Protein 3AT0 (pdb70)

InterPro domains:
  IPR005877 YSIRK Gram-positive signal peptide [PF04650] (10-35)
  IPR005877 YSIRK Gram-positive signal peptide [TIGR01168] (1-47)
  IPR008966 Adhesion domain superfamily [SSF49401] (212-359)
  IPR008966 Adhesion domain superfamily [SSF49401] (365-559)
  IPR011252 Fibrogen-binding domain 1 [G3DSA:2.60.40.1280] (212-360)
  IPR011266 Fibrinogen-binding domain 2 [PF10425] (374-524)
  IPR019931 LPXTG cell wall anchor motif [PF00746] (831-872)
  IPR019931 LPXTG cell wall anchor motif [PS50847] (838-876)
  IPR041171 SDR-like Ig domain [PF17961] (233-338)
  IPR050972 Serine-aspartate repeat-containing protein-like [PTHR34403] (673-853)

Organism: Staphylococcus aureus (strain N315) (NCBI:txid158879)

Solvent-accessible surface area: 14519 Å² total; per-residue (Å²): 85,88,76,2,20,128,70,6,59,4,53,91,36,130,27,104,81,66,70,15,33,2,0,90,41,14,28,0,83,0,35,3,61,2,43,7,92,45,100,15,55,45,26,12,64,0,26,0,91,1,27,96,2,0,20,1,18,19,4,14,21,5,62,51,29,141,51,44,4,70,18,69,58,5,91,3,98,96,44,86,47,0,0,120,7,64,1,49,40,148,66,19,22,2,40,0,55,3,33,103,28,4,97,118,73,148,131,9,62,1,64,11,74,11,34,0,6,5,13,20,40,117,0,45,76,51,29,86,54,83,0,49,0,39,0,6,109,78,101,30,108,28,130,0,31,0,81,12,34,58,4,94,17,23,56,138,78,123,17,0,0,0,0,0,0,0,0,33,2,2,2,45,56,41,58,107,15,36,3,84,2,2,0,3,0,0,7,83,83,28,83,0,0,78,0,52,0,48,0,25,0,37,30,89,122,80,117,80,6,0,7,85,6,35,72,130,28,8,155,15,94,0,0,36,4,121,56,34,86,141,26,13,43,0,1,87,17,52,40,128,59,115,14,18,126,77,5,31,131,119,11,73,131,94,36,76,76,109,106,103,19,11,0,1,0,67,8,7,112,8,73,79,1,22,0,0,26,2,92,1,60,13,40,136,90,67,88,56,0,49,0,15,0,23,0,39,2,23,25,40,131,91,104,53,79,121,8,75,23,0,18,33,1,66,13,74,46,46,119,45,34,6,27,8,23,29,12,100,46

Sequence (329 aa):
GTNVNDKVTASNFKLEKTTFDPNQSGNTFMAANFTVTDKVKSGDYFTAKLPDSLTGNGDVDYSNSNNTMPIADIKSTNGDVVAKATYDILTKTYTFVFTDYVNNKENINGQFSLPLFTDRAKAPKSGTYDANINIADEMFNNKITYNYSSPIAGIDKPNGANISSQIIGVDTASGQNTYKQTVFVNPKQRVLGNTWVYIKGYQDKIEESSGKVSATDTKLRIFEVNDTSKLSESYYADPNDSNLKEVTDQFKNRIYYEHPNVASIKFGDITKTYVVLVEGHYDNTGKNLKTQVIQENVDPVTNRDYSIFGWNNENNVVVVWNSGSSGTGSTG

Nearest PDB structures (foldseek):
  3at0-assembly1_A  TM=1.003E+00  e=1.255E-85  Staphylococcus aureus subsp. aureus N315
  3au0-assembly1_A-2  TM=9.925E-01  e=5.595E-79  Staphylococcus aureus subsp. aureus N315
  4f24-assembly1_A  TM=9.877E-01  e=6.109E-74  Staphylococcus aureus subsp. aureus MRSA252
  5wtb-assembly4_C  TM=8.540E-01  e=3.702E-35  Staphylococcus aureus subsp. aureus Mu50
  4mbo-assembly1_A  TM=8.040E-01  e=6.742E-27  Streptococcus agalactiae NEM316

CATH classification: 2.60.40.1280 (+1 more: 2.60.40.1290)

Radius of gyration: 22.67 Å; Cα contacts (8 Å, |Δi|>4): 965; chains: 2; bounding box: 72×47×39 Å

Foldseek 3Di:
DEEVLVQKAKDPKDKADFEEAVQVVDWIKIKIKMWGNDQDAQFYKYKKFKDLFKAQQWLAACVLVVQKAFDDFWDWPVGDGQFGWIAHGVRSMIITGGHRVRVPDHGTMTMDMGMMHTDCVRCQAFAKAWIWMATSRDTDTDIHTYDYDAQFDFDPDLAAFTKEKEWGYFHPPNPQAKTKMKIKGPLVLHWFFFKKKKKAQADPDPVQAQWFDDPVFKDKWKWWAQDSVPGGSSSDDDCPDPRTHTDRVVQPPQWDDPDGRMIMGGPGGGRTMMMMMMMGGGHDPPHWRKMKMKMWTAHRPPRHNIYMDMYMYTDDD/DDDDDDDDDDPD

Secondary structure (DSSP, 8-state):
--B-GGGEEEEEEEES-SEE-TTBT--EEEEEEEEE-S---TT-EEEEE--TTEESSBTB--TTTTTEEEEEEEEETTSSEEEEEEEETTTTEEEEEE-GGGGG-SSEEEEEEEEEEE-TTTS-SSEEEE--EEESS-EE--EEEE-PPPS--B-SSTT--BEEEEEEEE--SSSS-EEEEEEEESTT---EEEEEEEEESSSS-GGG--EE-STTT-EEEEEEES-GGG--SS----TT-TTEEE-GGGGTTSEEEEETTEEEEEEEEE-S-EEEEEEEEE-SS---EEEEEEEEEE-TTTS---EEEEEEEEE--/--EEEE--B---

Structure (mmCIF, N/CA/C/O backbone):
data_3AT0
#
_entry.id   3AT0
#
_cell.length_a   86.238
_cell.length_b   86.238
_cell.length_c   83.864
_cell.angle_alpha   90.000
_cell.angle_beta   90.000
_cell.angle_gamma   90.000
#
_symmetry.space_group_name_H-M   'P 43'
#
loop_
_entity.id
_entity.type
_entity.pdbx_description
1 polymer 'Clumping factor B'
2 polymer 'C-terminal alpha chain peptide'
3 water water
#
loop_
_atom_site.group_PDB
_atom_site.id
_atom_site.type_symbol
_atom_site.label_atom_id
_atom_site.label_alt_id
_atom_site.label_comp_id
_atom_site.label_asym_id
_atom_site.label_entity_id
_atom_site.label_seq_id
_atom_site.pdbx_PDB_ins_code
_atom_site.Cartn_x
_atom_site.Cartn_y
_atom_site.Cartn_z
_atom_site.occupancy
_atom_site.B_iso_or_equiv
_atom_site.auth_seq_id
_atom_site.auth_comp_id
_atom_site.auth_asym_id
_atom_site.auth_atom_id
_atom_site.pdbx_PDB_model_num
ATOM 1 N N . GLY A 1 9 ? -40.677 -8.422 -13.426 1.00 33.11 212 GLY A N 1
ATOM 2 C CA . GLY A 1 9 ? -41.846 -7.525 -13.624 1.00 32.29 212 GLY A CA 1
ATOM 3 C C . GLY A 1 9 ? -41.732 -6.851 -14.976 1.00 32.17 212 GLY A C 1
ATOM 4 O O . GLY A 1 9 ? -40.737 -7.016 -15.680 1.00 32.05 212 GLY A O 1
ATOM 5 N N . THR A 1 10 ? -42.753 -6.096 -15.352 1.00 31.26 213 THR A N 1
ATOM 6 C CA . THR A 1 10 ? -42.787 -5.563 -16.674 1.00 31.32 213 THR A CA 1
ATOM 7 C C . THR A 1 10 ? -42.759 -4.029 -16.603 1.00 31.01 213 THR A C 1
ATOM 8 O O . THR A 1 10 ? -43.191 -3.416 -15.610 1.00 30.93 213 THR A O 1
ATOM 12 N N . ASN A 1 11 ? -42.222 -3.424 -17.657 1.00 30.23 214 ASN A N 1
ATOM 13 C CA . ASN A 1 11 ? -42.124 -1.988 -17.783 1.00 29.39 214 ASN A CA 1
ATOM 14 C C . ASN A 1 11 ? -43.507 -1.464 -18.037 1.00 29.16 214 ASN A C 1
ATOM 15 O O . ASN A 1 11 ? -44.114 -1.785 -19.059 1.00 29.79 214 ASN A O 1
ATOM 20 N N . VAL A 1 12 ? -44.006 -0.635 -17.137 1.00 28.20 215 VAL A N 1
ATOM 21 C CA . VAL A 1 12 ? -45.348 -0.115 -17.295 1.00 26.78 215 VAL A CA 1
ATOM 22 C C . VAL A 1 12 ? -45.372 1.403 -17.436 1.00 26.94 215 VAL A C 1
ATOM 23 O O . VAL A 1 12 ? -46.274 2.053 -16.912 1.00 26.88 215 VAL A O 1
ATOM 27 N N . ASN A 1 13 ? -44.393 1.966 -18.152 1.00 27.08 216 ASN A N 1
ATOM 28 C CA . ASN A 1 13 ? -44.393 3.394 -18.463 1.00 27.72 216 ASN A CA 1
ATOM 29 C C . ASN A 1 13 ? -45.667 3.800 -19.214 1.00 29.13 216 ASN A C 1
ATOM 30 O O . ASN A 1 13 ? -46.202 4.934 -19.019 1.00 29.27 216 ASN A O 1
ATOM 35 N N . ASP A 1 14 ? -46.155 2.881 -20.061 1.00 29.26 217 ASP A N 1
ATOM 36 C CA . ASP A 1 14 ? -47.357 3.129 -20.851 1.00 29.85 217 ASP A CA 1
ATOM 37 C C . ASP A 1 14 ? -48.636 3.126 -20.008 1.00 29.74 217 ASP A C 1
ATOM 38 O O . ASP A 1 14 ? -49.701 3.409 -20.535 1.00 30.57 217 ASP A O 1
ATOM 43 N N . LYS A 1 15 ? -48.516 2.845 -18.711 1.00 28.91 218 LYS A N 1
ATOM 44 C CA . LYS A 1 15 ? -49.642 2.915 -17.776 1.00 28.91 218 LYS A CA 1
ATOM 45 C C . LYS A 1 15 ? -49.386 3.880 -16.615 1.00 28.35 218 LYS A C 1
ATOM 46 O O . LYS A 1 15 ? -50.062 3.808 -15.580 1.00 28.05 218 LYS A O 1
ATOM 52 N N . VAL A 1 16 ? -48.389 4.751 -16.747 1.00 26.82 219 VAL A N 1
ATOM 53 C CA . VAL A 1 16 ? -48.121 5.693 -15.690 1.00 25.76 219 VAL A CA 1
ATOM 54 C C . VAL A 1 16 ? -48.053 7.059 -16.327 1.00 26.12 219 VAL A C 1
ATOM 55 O O . VAL A 1 16 ? -47.384 7.233 -17.333 1.00 26.88 219 VAL A O 1
ATOM 59 N N . THR A 1 17 ? -48.754 8.022 -15.748 1.00 26.53 220 THR A N 1
ATOM 60 C CA . THR A 1 17 ? -48.760 9.382 -16.253 1.00 26.35 220 THR A CA 1
ATOM 61 C C . THR A 1 17 ? -48.358 10.365 -15.179 1.00 26.55 220 THR A C 1
ATOM 62 O O . THR A 1 17 ? -48.973 10.435 -14.092 1.00 26.97 220 THR A O 1
ATOM 66 N N . ALA A 1 18 ? -47.354 11.158 -15.501 1.00 26.63 221 ALA A N 1
ATOM 67 C CA . ALA A 1 18 ? -46.858 12.149 -14.571 1.00 27.40 221 ALA A CA 1
ATOM 68 C C . ALA A 1 18 ? -47.515 13.477 -14.867 1.00 27.59 221 ALA A C 1
ATOM 69 O O . ALA A 1 18 ? -47.763 13.783 -16.013 1.00 28.06 221 ALA A O 1
ATOM 71 N N . SER A 1 19 ? -47.772 14.280 -13.844 1.00 28.31 222 SER A N 1
ATOM 72 C CA . SER A 1 19 ? -48.369 15.592 -14.063 1.00 29.41 222 SER A CA 1
ATOM 73 C C . SER A 1 19 ? -47.806 16.543 -13.018 1.00 30.78 222 SER A C 1
ATOM 74 O O . SER A 1 19 ? -47.025 16.116 -12.175 1.00 31.36 222 SER A O 1
ATOM 77 N N . ASN A 1 20 ? -48.281 17.793 -13.058 1.00 32.60 223 ASN A N 1
ATOM 78 C CA . ASN A 1 20 ? -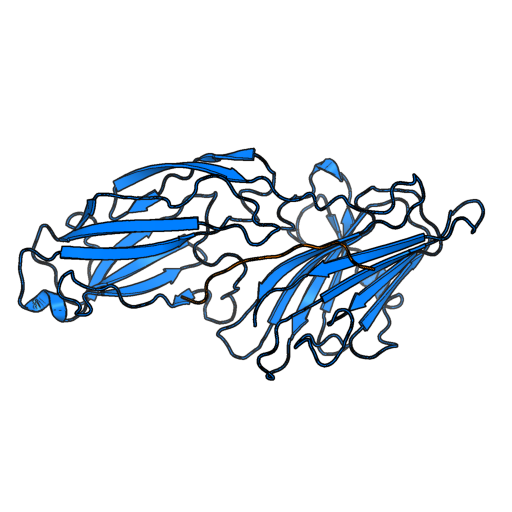47.625 19.008 -12.552 1.00 33.98 223 ASN A CA 1
ATOM 79 C C . ASN A 1 20 ? -46.156 18.986 -12.153 1.00 33.53 223 ASN A C 1
ATOM 80 O O . ASN A 1 20 ? -45.743 19.170 -11.002 1.00 32.52 223 ASN A O 1
ATOM 85 N N . PHE A 1 21 ? -45.385 18.783 -13.205 1.00 33.44 224 PHE A N 1
ATOM 86 C CA . PHE A 1 21 ? -43.974 18.717 -13.154 1.00 33.54 224 PHE A CA 1
ATOM 87 C C . PHE A 1 21 ? -43.386 20.082 -12.806 1.00 33.92 224 PHE A C 1
ATOM 88 O O . PHE A 1 21 ? -43.768 21.086 -13.396 1.00 34.22 224 PHE A O 1
ATOM 96 N N . LYS A 1 22 ? -42.439 20.117 -11.873 1.00 34.19 225 LYS A N 1
ATOM 97 C CA . LYS A 1 22 ? -41.762 21.379 -11.549 1.00 35.35 225 LYS A CA 1
ATOM 98 C C . LYS A 1 22 ? -40.243 21.250 -11.429 1.00 34.71 225 LYS A C 1
ATOM 99 O O . LYS A 1 22 ? -39.741 20.324 -10.799 1.00 33.85 225 LYS A O 1
ATOM 105 N N . LEU A 1 23 ? -39.520 22.187 -12.028 1.00 34.64 226 LEU A N 1
ATOM 106 C CA . LEU A 1 23 ? -38.116 22.365 -11.704 1.00 34.79 226 LEU A CA 1
ATOM 107 C C . LEU A 1 23 ? -38.005 23.499 -10.722 1.00 35.29 226 LEU A C 1
ATOM 108 O O . LEU A 1 23 ? -38.510 24.571 -10.977 1.00 35.68 226 LEU A O 1
ATOM 113 N N . GLU A 1 24 ? -37.345 23.282 -9.595 1.00 35.95 227 GLU A N 1
ATOM 114 C CA . GLU A 1 24 ? -37.222 24.344 -8.616 1.00 36.73 227 GLU A CA 1
ATOM 115 C C . GLU A 1 24 ? -36.518 25.600 -9.169 1.00 36.12 227 GLU A C 1
ATOM 116 O O . GLU A 1 24 ? -36.972 26.714 -8.946 1.00 37.56 227 GLU A O 1
ATOM 122 N N . LYS A 1 25 ? -35.456 25.421 -9.935 1.00 34.91 228 LYS A N 1
ATOM 123 C CA . LYS A 1 25 ? -34.530 26.496 -10.254 1.00 33.26 228 LYS A CA 1
ATOM 124 C C . LYS A 1 25 ? -33.899 26.145 -11.608 1.00 32.32 228 LYS A C 1
ATOM 125 O O . LYS A 1 25 ? -33.550 24.977 -11.852 1.00 32.04 228 LYS A O 1
ATOM 131 N N . THR A 1 26 ? -33.768 27.111 -12.512 1.00 30.62 229 THR A N 1
ATOM 132 C CA . THR A 1 26 ? -33.246 26.778 -13.837 1.00 29.36 229 THR A CA 1
ATOM 133 C C . THR A 1 26 ? -31.926 27.478 -14.183 1.00 28.66 229 THR A C 1
ATOM 134 O O . THR A 1 26 ? -31.402 27.336 -15.296 1.00 27.94 229 THR A O 1
ATOM 138 N N . THR A 1 27 ? -31.400 28.253 -13.239 1.00 28.04 230 THR A N 1
ATOM 139 C CA . THR A 1 27 ? -30.094 28.887 -13.398 1.00 28.30 230 THR A CA 1
ATOM 140 C C . THR A 1 27 ? -29.341 28.714 -12.086 1.00 28.68 230 THR A C 1
ATOM 141 O O . THR A 1 27 ? -29.904 28.980 -11.001 1.00 30.25 230 THR A O 1
ATOM 145 N N . PHE A 1 28 ? -28.100 28.240 -12.166 1.00 26.85 231 PHE A N 1
ATOM 146 C CA . PHE A 1 28 ? -27.283 28.071 -10.974 1.00 25.53 231 PHE A CA 1
ATOM 147 C C . PHE A 1 28 ? -25.817 27.789 -11.286 1.00 24.53 231 PHE A C 1
ATOM 148 O O . PHE A 1 28 ? -25.446 27.552 -12.444 1.00 24.17 231 PHE A O 1
ATOM 156 N N . ASP A 1 29 ? -25.005 27.821 -10.232 1.00 23.22 232 ASP A N 1
ATOM 157 C CA . ASP A 1 29 ? -23.535 27.715 -10.321 1.00 22.43 232 ASP A CA 1
ATOM 158 C C . ASP A 1 29 ? -23.069 26.425 -9.617 1.00 20.40 232 ASP A C 1
ATOM 159 O O . ASP A 1 29 ? -22.889 26.411 -8.384 1.00 19.00 232 ASP A O 1
ATOM 164 N N . PRO A 1 30 ? -22.902 25.337 -10.390 1.00 19.87 233 PRO A N 1
ATOM 165 C CA . PRO A 1 30 ? -22.457 24.042 -9.812 1.00 20.32 233 PRO A CA 1
ATOM 166 C C . PRO A 1 30 ? -21.077 24.109 -9.144 1.00 21.23 233 PRO A C 1
ATOM 167 O O . PRO A 1 30 ? -20.760 23.229 -8.343 1.00 21.11 233 PRO A O 1
ATOM 171 N N . ASN A 1 31 ? -20.283 25.153 -9.424 1.00 21.78 234 ASN A N 1
ATOM 172 C CA . ASN A 1 31 ? -19.020 25.333 -8.720 1.00 22.89 234 ASN A CA 1
ATOM 173 C C . ASN A 1 31 ? -19.162 26.027 -7.362 1.00 23.87 234 ASN A C 1
ATOM 174 O O . ASN A 1 31 ? -18.174 26.159 -6.654 1.00 25.17 234 ASN A O 1
ATOM 179 N N . GLN A 1 32 ? -20.373 26.441 -6.996 1.00 24.49 235 GLN A N 1
ATOM 180 C CA . GLN A 1 32 ? -20.684 26.976 -5.648 1.00 25.82 235 GLN A CA 1
ATOM 181 C C . GLN A 1 32 ? -21.854 26.201 -5.028 1.00 26.11 235 GLN A C 1
ATOM 182 O O . GLN A 1 32 ? -22.759 26.762 -4.379 1.00 26.14 235 GLN A O 1
ATOM 188 N N . SER A 1 33 ? -21.836 24.899 -5.267 1.00 26.80 236 SER A N 1
ATOM 189 C CA . SER A 1 33 ? -22.864 23.986 -4.784 1.00 27.95 236 SER A CA 1
ATOM 190 C C . SER A 1 33 ? -24.260 24.225 -5.355 1.00 27.30 236 SER A C 1
ATOM 191 O O . SER A 1 33 ? -25.230 23.795 -4.748 1.00 27.22 236 SER A O 1
ATOM 194 N N . GLY A 1 34 ? -24.364 24.900 -6.498 1.00 27.11 237 GLY A N 1
ATOM 195 C CA . GLY A 1 34 ? -25.675 25.061 -7.157 1.00 27.04 237 GLY A CA 1
ATOM 196 C C . GLY A 1 34 ? -26.309 23.717 -7.541 1.00 27.23 237 GLY A C 1
ATOM 197 O O . GLY A 1 34 ? -25.645 22.813 -8.020 1.00 27.51 237 GLY A O 1
ATOM 198 N N . ASN A 1 35 ? -27.600 23.569 -7.315 1.00 27.48 238 ASN A N 1
ATOM 199 C CA . ASN A 1 35 ? -28.297 22.403 -7.800 1.00 27.32 238 ASN A CA 1
ATOM 200 C C . ASN A 1 35 ? -29.767 22.718 -7.874 1.00 26.82 238 ASN A C 1
ATOM 201 O O . ASN A 1 35 ? -30.172 23.817 -7.532 1.00 27.04 238 ASN A O 1
ATOM 206 N N . THR A 1 36 ? -30.567 21.754 -8.304 1.00 26.28 239 THR A N 1
ATOM 207 C CA . THR A 1 36 ? -31.996 21.976 -8.424 1.00 25.77 239 THR A CA 1
ATOM 208 C C . THR A 1 36 ? -32.783 20.758 -7.968 1.00 25.69 239 THR A C 1
ATOM 209 O O . THR A 1 36 ? -32.226 19.872 -7.320 1.00 25.07 239 THR A O 1
ATOM 213 N N . PHE A 1 37 ? -34.085 20.743 -8.248 1.00 25.79 240 PHE A N 1
ATOM 214 C CA . PHE A 1 37 ? -34.955 19.648 -7.842 1.00 26.16 240 PHE A CA 1
ATOM 215 C C . PHE A 1 37 ? -36.003 19.475 -8.922 1.00 24.56 240 PHE A C 1
ATOM 216 O O . PHE A 1 37 ? -36.382 20.439 -9.580 1.00 23.48 240 PHE A O 1
ATOM 224 N N . MET A 1 38 ? -36.470 18.252 -9.112 1.00 22.63 241 MET A N 1
ATOM 225 C CA . MET A 1 38 ? -37.651 18.054 -9.915 1.00 22.84 241 MET A CA 1
ATOM 226 C C . MET A 1 38 ? -38.711 17.447 -9.037 1.00 22.21 241 MET A C 1
ATOM 227 O O . MET A 1 38 ? -38.419 16.624 -8.167 1.00 23.06 241 MET A O 1
ATOM 232 N N . ALA A 1 39 ? -39.952 17.860 -9.252 1.00 21.33 242 ALA A N 1
ATOM 233 C CA . ALA A 1 39 ? -41.064 17.309 -8.492 1.00 20.59 242 ALA A CA 1
ATOM 234 C C . ALA A 1 39 ? -42.201 16.955 -9.430 1.00 19.92 242 ALA A C 1
ATOM 235 O O . ALA A 1 39 ? -42.387 17.610 -10.464 1.00 19.51 242 ALA A O 1
ATOM 237 N N . ALA A 1 40 ? -42.951 15.915 -9.090 1.00 19.58 243 ALA A N 1
ATOM 238 C CA . ALA A 1 40 ? -44.096 15.546 -9.915 1.00 20.12 243 ALA A CA 1
ATOM 239 C C . ALA A 1 40 ? -45.071 14.618 -9.186 1.00 20.68 243 ALA A C 1
ATOM 240 O O . ALA A 1 40 ? -44.684 13.846 -8.275 1.00 19.95 243 ALA A O 1
ATOM 242 N N . ASN A 1 41 ? -46.335 14.741 -9.574 1.00 20.83 244 ASN A N 1
ATOM 243 C CA . ASN A 1 41 ? -47.338 13.769 -9.218 1.00 22.18 244 ASN A CA 1
ATOM 244 C C . ASN A 1 41 ? -47.323 12.706 -10.293 1.00 21.57 244 ASN A C 1
ATOM 245 O O . ASN A 1 41 ? -46.881 12.953 -11.409 1.00 21.63 244 ASN A O 1
ATOM 250 N N . PHE A 1 42 ? -47.833 11.531 -9.985 1.00 21.68 245 PHE A N 1
ATOM 251 C CA . PHE A 1 42 ? -48.068 10.558 -11.043 1.00 22.45 245 PHE A CA 1
ATOM 252 C C . PHE A 1 42 ? -49.264 9.723 -10.666 1.00 23.53 245 PHE A C 1
ATOM 253 O O . PHE A 1 42 ? -49.579 9.545 -9.477 1.00 23.92 245 PHE A O 1
ATOM 261 N N . THR A 1 43 ? -49.939 9.204 -11.677 1.00 24.60 246 THR A N 1
ATOM 262 C CA . THR A 1 43 ? -51.061 8.346 -11.415 1.00 26.12 246 THR A CA 1
ATOM 263 C C . THR A 1 43 ? -50.934 7.112 -12.299 1.00 26.68 246 THR A C 1
ATOM 264 O O . THR A 1 43 ? -50.461 7.202 -13.439 1.00 26.50 246 THR A O 1
ATOM 268 N N . VAL A 1 44 ? -51.307 5.963 -11.757 1.00 27.85 247 VAL A N 1
ATOM 269 C CA . VAL A 1 44 ? -51.252 4.711 -12.503 1.00 29.98 247 VAL A CA 1
ATOM 270 C C . VAL A 1 44 ? -52.614 4.497 -13.160 1.00 32.23 247 VAL A C 1
ATOM 271 O O . VAL A 1 44 ? -53.637 4.348 -12.472 1.00 32.82 247 VAL A O 1
ATOM 275 N N . THR A 1 45 ? -52.642 4.515 -14.484 1.00 34.28 248 THR A N 1
ATOM 276 C CA . THR A 1 45 ? -53.910 4.497 -15.192 1.00 36.62 248 THR A CA 1
ATOM 277 C C . THR A 1 45 ? -54.457 3.088 -15.421 1.00 37.79 248 THR A C 1
ATOM 278 O O . THR A 1 45 ? -55.566 2.957 -15.912 1.00 39.35 248 THR A O 1
ATOM 282 N N . ASP A 1 46 ? -53.713 2.034 -15.092 1.00 38.36 249 ASP A N 1
ATOM 283 C CA . ASP A 1 46 ? -54.257 0.676 -15.234 1.00 39.06 249 ASP A CA 1
ATOM 284 C C . ASP A 1 46 ? -53.714 -0.278 -14.162 1.00 39.72 249 ASP A C 1
ATOM 285 O O . ASP A 1 46 ? -52.822 0.093 -13.395 1.00 40.95 249 ASP A O 1
ATOM 287 N N . LYS A 1 47 ? -54.271 -1.486 -14.077 1.00 39.23 250 LYS A N 1
ATOM 288 C CA . LYS A 1 47 ? -53.835 -2.454 -13.072 1.00 38.30 250 LYS A CA 1
ATOM 289 C C . LYS A 1 47 ? -52.365 -2.811 -13.317 1.00 37.07 250 LYS A C 1
ATOM 290 O O . LYS A 1 47 ? -51.980 -3.184 -14.430 1.00 37.42 250 LYS A O 1
ATOM 292 N N . VAL A 1 48 ? -51.542 -2.647 -12.284 1.00 35.02 251 VAL A N 1
ATOM 293 C CA . VAL A 1 48 ? -50.150 -3.041 -12.366 1.00 32.42 251 VAL A CA 1
ATOM 294 C C . VAL A 1 48 ? -49.893 -3.993 -11.220 1.00 32.19 251 VAL A C 1
ATOM 295 O O . VAL A 1 48 ? -50.667 -4.061 -10.262 1.00 32.14 251 VAL A O 1
ATOM 299 N N . LYS A 1 49 ? -48.811 -4.746 -11.314 1.00 31.48 252 LYS A N 1
ATOM 300 C CA . LYS A 1 49 ? -48.517 -5.759 -10.316 1.00 30.01 252 LYS A CA 1
ATOM 301 C C . LYS A 1 49 ? -47.249 -5.361 -9.560 1.00 28.94 252 LYS A C 1
ATOM 302 O O . LYS A 1 49 ? -46.414 -4.598 -10.055 1.00 28.60 252 LYS A O 1
ATOM 304 N N . SER A 1 50 ? -47.125 -5.863 -8.346 1.00 27.89 253 SER A N 1
ATOM 305 C CA . SER A 1 50 ? -45.899 -5.771 -7.589 1.00 27.46 253 SER A CA 1
ATOM 306 C C . SER A 1 50 ? -44.687 -6.217 -8.446 1.00 27.12 253 SER A C 1
ATOM 307 O O . SER A 1 50 ? -44.693 -7.304 -9.049 1.00 27.47 253 SER A O 1
ATOM 310 N N . GLY A 1 51 ? -43.655 -5.381 -8.531 1.00 26.26 254 GLY A N 1
ATOM 311 C CA . GLY A 1 51 ? -42.466 -5.748 -9.292 1.00 25.03 254 GLY A CA 1
ATOM 312 C C . GLY A 1 51 ? -42.447 -5.096 -10.648 1.00 25.04 254 GLY A C 1
ATOM 313 O O . GLY A 1 51 ? -41.393 -5.037 -11.275 1.00 25.38 254 GLY A O 1
ATOM 314 N N . ASP A 1 52 ? -43.603 -4.608 -11.109 1.00 24.72 255 ASP A N 1
ATOM 315 C CA . ASP A 1 52 ? -43.656 -3.768 -12.320 1.00 24.84 255 ASP A CA 1
ATOM 316 C C . ASP A 1 52 ? -43.016 -2.408 -12.024 1.00 23.87 255 ASP A C 1
ATOM 317 O O . ASP A 1 52 ? -42.934 -2.000 -10.854 1.00 23.52 255 ASP A O 1
ATOM 322 N N . TYR A 1 53 ? -42.595 -1.698 -13.065 1.00 22.47 256 TYR A N 1
ATOM 323 C CA . TYR A 1 53 ? -41.813 -0.486 -12.866 1.00 21.80 256 TYR A CA 1
ATOM 324 C C . TYR A 1 53 ? -42.016 0.534 -13.967 1.00 21.88 256 TYR A C 1
ATOM 325 O O . TYR A 1 53 ? -42.365 0.194 -15.115 1.00 21.29 256 TYR A O 1
ATOM 334 N N . PHE A 1 54 ? -41.772 1.794 -13.612 1.00 21.26 257 PHE A N 1
ATOM 335 C CA . PHE A 1 54 ? -41.661 2.846 -14.595 1.00 20.56 257 PHE A CA 1
ATOM 336 C C . PHE A 1 54 ? -40.347 3.589 -14.392 1.00 20.05 257 PHE A C 1
ATOM 337 O O . PHE A 1 54 ? -39.721 3.447 -13.357 1.00 21.15 257 PHE A O 1
ATOM 345 N N . THR A 1 55 ? -39.915 4.374 -15.370 1.00 20.01 258 THR A N 1
ATOM 346 C CA . THR A 1 55 ? -38.600 4.989 -15.301 1.00 19.48 258 THR A CA 1
ATOM 347 C C . THR A 1 55 ? -38.691 6.485 -15.530 1.00 20.73 258 THR A C 1
ATOM 348 O O . THR A 1 55 ? -39.697 6.971 -16.034 1.00 20.98 258 THR A O 1
ATOM 352 N N . ALA A 1 56 ? -37.613 7.193 -15.169 1.00 21.32 259 ALA A N 1
ATOM 353 C CA . ALA A 1 56 ? -37.385 8.590 -15.520 1.00 21.00 259 ALA A CA 1
ATOM 354 C C . ALA A 1 56 ? -35.981 8.676 -16.087 1.00 21.74 259 ALA A C 1
ATOM 355 O O . ALA A 1 56 ? -35.013 8.204 -15.462 1.00 23.01 259 ALA A O 1
ATOM 357 N N . LYS A 1 57 ? -35.848 9.294 -17.253 1.00 21.24 260 LYS A N 1
ATOM 358 C CA . LYS A 1 57 ? -34.582 9.311 -17.950 1.00 20.15 260 LYS A CA 1
ATOM 359 C C . LYS A 1 57 ? -34.101 10.760 -18.090 1.00 19.90 260 LYS A C 1
ATOM 360 O O . LYS A 1 57 ? -34.772 11.605 -18.734 1.00 20.49 260 LYS A O 1
ATOM 366 N N . LEU A 1 58 ? -32.936 11.043 -17.499 1.00 18.00 261 LEU A N 1
ATOM 367 C CA . LEU A 1 58 ? -32.342 12.389 -17.550 1.00 16.38 261 LEU A CA 1
ATOM 368 C C . LEU A 1 58 ? -31.590 12.656 -18.863 1.00 16.65 261 LEU A C 1
ATOM 369 O O . LEU A 1 58 ? -31.067 11.717 -19.501 1.00 17.19 261 LEU A O 1
ATOM 374 N N . PRO A 1 59 ? -31.581 13.917 -19.310 1.00 16.01 262 PRO A N 1
ATOM 375 C CA . PRO A 1 59 ? -30.874 14.317 -20.520 1.00 16.78 262 PRO A CA 1
ATOM 376 C C . PRO A 1 59 ? -29.392 14.518 -20.269 1.00 18.40 262 PRO A C 1
ATOM 377 O O . PRO A 1 59 ? -28.946 14.491 -19.104 1.00 19.04 262 PRO A O 1
ATOM 381 N N . ASP A 1 60 ? -28.652 14.764 -21.354 1.00 18.95 263 ASP A N 1
ATOM 382 C CA . ASP A 1 60 ? -27.230 15.004 -21.277 1.00 20.49 263 ASP A CA 1
ATOM 383 C C . ASP A 1 60 ? -26.833 15.949 -20.168 1.00 20.27 263 ASP A C 1
ATOM 384 O O . ASP A 1 60 ? -25.886 15.670 -19.450 1.00 21.31 263 ASP A O 1
ATOM 389 N N . SER A 1 61 ? -27.561 17.054 -20.024 1.00 19.97 264 SER A N 1
ATOM 390 C CA . SER A 1 61 ? -27.108 18.161 -19.180 1.00 18.94 264 SER A CA 1
ATOM 391 C C . SER A 1 61 ? -27.280 17.920 -17.683 1.00 18.33 264 SER A C 1
ATOM 392 O O . SER A 1 61 ? -26.789 18.732 -16.884 1.00 17.58 264 SER A O 1
ATOM 395 N N . LEU A 1 62 ? -27.977 16.838 -17.308 1.00 17.19 265 LEU A N 1
ATOM 396 C CA . LEU A 1 62 ? -28.226 16.544 -15.880 1.00 16.97 265 LEU A CA 1
ATOM 397 C C . LEU A 1 62 ? -27.735 15.167 -15.384 1.00 16.41 265 LEU A C 1
ATOM 398 O O . LEU A 1 62 ? -27.583 14.231 -16.173 1.00 15.82 265 LEU A O 1
ATOM 403 N N . THR A 1 63 ? -27.543 15.062 -14.066 1.00 15.49 266 THR A N 1
ATOM 404 C CA . THR A 1 63 ? -27.249 13.796 -13.390 1.00 14.88 266 THR A CA 1
ATOM 405 C C . THR A 1 63 ? -28.089 13.808 -12.128 1.00 16.07 266 THR A C 1
ATOM 406 O O . THR A 1 63 ? -28.472 14.883 -11.626 1.00 16.02 266 THR A O 1
ATOM 410 N N . GLY A 1 64 ? -28.394 12.624 -11.618 1.00 16.38 267 GLY A N 1
ATOM 411 C CA . GLY A 1 64 ? -29.128 12.508 -10.365 1.00 16.95 267 GLY A CA 1
ATOM 412 C C . GLY A 1 64 ? -28.242 12.415 -9.137 1.00 17.72 267 GLY A C 1
ATOM 413 O O . GLY A 1 64 ? -28.745 12.492 -8.025 1.00 18.20 267 GLY A O 1
ATOM 414 N N . ASN A 1 65 ? -26.917 12.286 -9.326 1.00 18.09 268 ASN A N 1
ATOM 415 C CA . ASN A 1 65 ? -25.986 12.100 -8.203 1.00 17.54 268 ASN A CA 1
ATOM 416 C C . ASN A 1 65 ? -25.068 13.302 -7.951 1.00 17.11 268 ASN A C 1
ATOM 417 O O . ASN A 1 65 ? -24.593 13.495 -6.854 1.00 15.79 268 ASN A O 1
ATOM 422 N N . GLY A 1 66 ? -24.814 14.115 -8.971 1.00 17.79 269 GLY A N 1
ATOM 423 C CA . GLY A 1 66 ? -23.915 15.270 -8.780 1.00 17.67 269 GLY A CA 1
ATOM 424 C C . GLY A 1 66 ? -22.517 14.814 -8.381 1.00 18.46 269 GLY A C 1
ATOM 425 O O . GLY A 1 66 ? -21.931 13.889 -8.993 1.00 17.80 269 GLY A O 1
ATOM 426 N N . ASP A 1 67 ? -22.003 15.437 -7.331 1.00 18.35 270 ASP A N 1
ATOM 427 C CA . ASP A 1 67 ? -20.653 15.210 -6.864 1.00 19.21 270 ASP A CA 1
ATOM 428 C C . ASP A 1 67 ? -20.548 14.055 -5.857 1.00 19.84 270 ASP A C 1
ATOM 429 O O . ASP A 1 67 ? -19.543 13.936 -5.147 1.00 20.86 270 ASP A O 1
ATOM 434 N N . VAL A 1 68 ? -21.580 13.223 -5.782 1.00 19.26 271 VAL A N 1
ATOM 435 C CA . VAL A 1 68 ? -21.501 12.022 -4.971 1.00 18.53 271 VAL A CA 1
ATOM 436 C C . VAL A 1 68 ? -21.259 10.890 -5.942 1.00 19.39 271 VAL A C 1
ATOM 437 O O . VAL A 1 68 ? -21.990 10.746 -6.917 1.00 19.60 271 VAL A O 1
ATOM 441 N N . ASP A 1 69 ? -20.220 10.108 -5.677 1.00 20.46 272 ASP A N 1
ATOM 442 C CA . ASP A 1 69 ? -19.738 9.094 -6.612 1.00 21.21 272 ASP A CA 1
ATOM 443 C C . ASP A 1 69 ? -20.211 7.725 -6.142 1.00 20.89 272 ASP A C 1
ATOM 444 O O . ASP A 1 69 ? -20.025 7.371 -4.974 1.00 21.03 272 ASP A O 1
ATOM 449 N N . TYR A 1 70 ? -20.814 6.961 -7.042 1.00 20.40 273 TYR A N 1
ATOM 450 C CA . TYR A 1 70 ? -21.349 5.656 -6.669 1.00 21.04 273 TYR A CA 1
ATOM 451 C C . TYR A 1 70 ? -20.607 4.527 -7.351 1.00 22.05 273 TYR A C 1
ATOM 452 O O . TYR A 1 70 ? -21.020 3.372 -7.284 1.00 22.78 273 TYR A O 1
ATOM 461 N N . SER A 1 71 ? -19.483 4.845 -7.968 1.00 22.58 274 SER A N 1
ATOM 462 C CA . SER A 1 71 ? -18.708 3.828 -8.634 1.00 24.55 274 SER A CA 1
ATOM 463 C C . SER A 1 71 ? -18.331 2.644 -7.728 1.00 25.44 274 SER A C 1
ATOM 464 O O . SER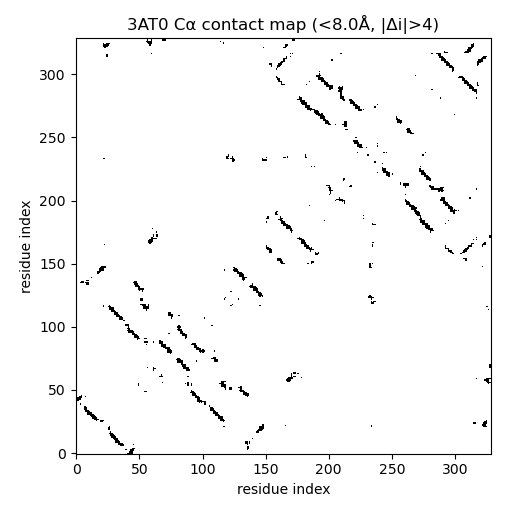 A 1 71 ? -18.169 1.539 -8.233 1.00 27.19 274 SER A O 1
ATOM 467 N N . ASN A 1 72 ? -18.265 2.841 -6.405 1.00 25.69 275 ASN A N 1
ATOM 468 C CA . ASN A 1 72 ? -17.976 1.747 -5.464 1.00 24.81 275 ASN A CA 1
ATOM 469 C C . ASN A 1 72 ? -19.261 1.110 -4.923 1.00 25.10 275 ASN A C 1
ATOM 470 O O . ASN A 1 72 ? -19.219 0.317 -3.998 1.00 25.16 275 ASN A O 1
ATOM 475 N N . SER A 1 73 ? -20.415 1.468 -5.474 1.00 25.62 276 SER A N 1
ATOM 476 C CA . SER A 1 73 ? -21.687 0.810 -5.099 1.00 25.90 276 SER A CA 1
ATOM 477 C C . SER A 1 73 ? -22.369 0.274 -6.352 1.00 27.10 276 SER A C 1
ATOM 478 O O . SER A 1 73 ? -23.553 0.557 -6.612 1.00 27.79 276 SER A O 1
ATOM 481 N N . ASN A 1 74 ? -21.621 -0.477 -7.150 1.00 27.76 277 ASN A N 1
ATOM 482 C CA . ASN A 1 74 ? -22.140 -0.987 -8.401 1.00 29.55 277 ASN A CA 1
ATOM 483 C C . ASN A 1 74 ? -22.631 0.073 -9.332 1.00 28.79 277 ASN A C 1
ATOM 484 O O . ASN A 1 74 ? -23.407 -0.215 -10.258 1.00 29.14 277 ASN A O 1
ATOM 489 N N . ASN A 1 75 ? -22.207 1.305 -9.086 1.00 28.12 278 ASN A N 1
ATOM 490 C CA . ASN A 1 75 ? -22.577 2.394 -9.953 1.00 27.16 278 ASN A CA 1
ATOM 491 C C . ASN A 1 75 ? -24.089 2.632 -9.934 1.00 25.97 278 ASN A C 1
ATOM 492 O O . ASN A 1 75 ? -24.685 3.035 -10.929 1.00 25.73 278 ASN A O 1
ATOM 497 N N . THR A 1 76 ? -24.677 2.409 -8.771 1.00 24.41 279 THR A N 1
ATOM 498 C CA . THR A 1 76 ? -26.102 2.520 -8.570 1.00 23.70 279 THR A CA 1
ATOM 499 C C . THR A 1 76 ? -26.327 3.363 -7.357 1.00 23.20 279 THR A C 1
ATOM 500 O O . THR A 1 76 ? -25.744 3.121 -6.293 1.00 22.86 279 THR A O 1
ATOM 504 N N . MET A 1 77 ? -27.195 4.346 -7.507 1.00 22.94 280 MET A N 1
ATOM 505 C CA . MET A 1 77 ? -27.498 5.234 -6.409 1.00 22.78 280 MET A CA 1
ATOM 506 C C . MET A 1 77 ? -28.836 4.861 -5.771 1.00 23.50 280 MET A C 1
ATOM 507 O O . MET A 1 77 ? -29.854 4.822 -6.460 1.00 24.39 280 MET A O 1
ATOM 512 N N . PRO A 1 78 ? -28.827 4.566 -4.458 1.00 23.98 281 PRO A N 1
ATOM 513 C CA . PRO A 1 78 ? -30.079 4.373 -3.689 1.00 24.01 281 PRO A CA 1
ATOM 514 C C . PRO A 1 78 ? -30.894 5.653 -3.611 1.00 23.71 281 PRO A C 1
ATOM 515 O O . PRO A 1 78 ? -30.344 6.722 -3.4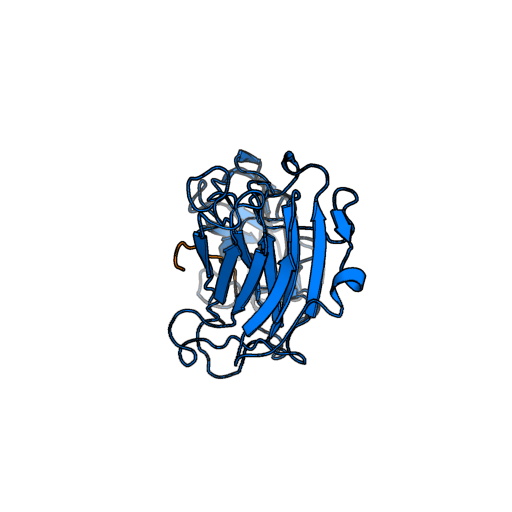61 1.00 24.12 281 PRO A O 1
ATOM 519 N N . ILE A 1 79 ? -32.209 5.522 -3.717 1.00 24.31 282 ILE A N 1
ATOM 520 C CA . ILE A 1 79 ? -33.127 6.643 -3.684 1.00 24.30 282 ILE A CA 1
ATOM 521 C C . ILE A 1 79 ? -34.216 6.335 -2.681 1.00 23.95 282 ILE A C 1
ATOM 522 O O . ILE A 1 79 ? -34.636 5.182 -2.558 1.00 23.60 282 ILE A O 1
ATOM 527 N N . ALA A 1 80 ? -34.647 7.364 -1.955 1.00 24.10 283 ALA A N 1
ATOM 528 C CA . ALA A 1 80 ? -35.695 7.239 -0.907 1.00 24.18 283 ALA A CA 1
ATOM 529 C C . ALA A 1 80 ? -36.987 6.670 -1.526 1.00 23.39 283 ALA A C 1
ATOM 530 O O . ALA A 1 80 ? -37.285 6.925 -2.706 1.00 22.31 283 ALA A O 1
ATOM 532 N N . ASP A 1 81 ? -37.695 5.865 -0.744 1.00 23.12 284 ASP A N 1
ATOM 533 C CA . ASP A 1 81 ? -38.905 5.197 -1.203 1.00 23.64 284 ASP A CA 1
ATOM 534 C C . ASP A 1 81 ? -39.896 6.217 -1.748 1.00 23.59 284 ASP A C 1
ATOM 535 O O . ASP A 1 81 ? -39.993 7.343 -1.244 1.00 22.66 284 ASP A O 1
ATOM 540 N N . ILE A 1 82 ? -40.602 5.820 -2.794 1.00 23.68 285 ILE A N 1
ATOM 541 C CA . ILE A 1 82 ? -41.637 6.667 -3.368 1.00 24.66 285 ILE A CA 1
ATOM 542 C C . ILE A 1 82 ? -42.935 6.456 -2.598 1.00 24.94 285 ILE A C 1
ATOM 543 O O . ILE A 1 82 ? -43.350 5.322 -2.360 1.00 25.67 285 ILE A O 1
ATOM 548 N N . LYS A 1 83 ? -43.560 7.544 -2.196 1.00 25.25 286 LYS A N 1
ATOM 549 C CA . LYS A 1 83 ? -44.777 7.466 -1.409 1.00 26.50 286 LYS A CA 1
ATOM 550 C C . LYS A 1 83 ? -46.037 7.642 -2.231 1.00 26.35 286 LYS A C 1
ATOM 551 O O . LYS A 1 83 ? -46.074 8.386 -3.214 1.00 26.35 286 LYS A O 1
ATOM 557 N N . SER A 1 84 ? -47.073 6.928 -1.818 1.00 26.38 287 SER A N 1
ATOM 558 C CA . SER A 1 84 ? -48.442 7.178 -2.285 1.00 25.98 287 SER A CA 1
ATOM 559 C C . SER A 1 84 ? -48.958 8.511 -1.707 1.00 25.66 287 SER A C 1
ATOM 560 O O . SER A 1 84 ? -48.393 9.023 -0.738 1.00 25.06 287 SER A O 1
ATOM 563 N N . THR A 1 85 ? -50.022 9.078 -2.267 1.00 25.46 288 THR A N 1
ATOM 564 C CA . THR A 1 85 ? -50.624 10.255 -1.623 1.00 26.01 288 THR A CA 1
ATOM 565 C C . THR A 1 85 ? -51.064 9.953 -0.188 1.00 25.73 288 THR A C 1
ATOM 566 O O . THR A 1 85 ? -51.185 10.872 0.625 1.00 25.73 288 THR A O 1
ATOM 570 N N . ASN A 1 86 ? -51.278 8.675 0.139 1.00 24.78 289 ASN A N 1
ATOM 571 C CA . ASN A 1 86 ? -51.756 8.318 1.483 1.00 23.71 289 ASN A CA 1
ATOM 572 C C . ASN A 1 86 ? -50.626 8.100 2.502 1.00 23.63 289 ASN A C 1
ATOM 573 O O . ASN A 1 86 ? -50.884 7.727 3.675 1.00 23.54 289 ASN A O 1
ATOM 578 N N . GLY A 1 87 ? -49.379 8.311 2.061 1.00 22.91 290 GLY A N 1
ATOM 579 C CA . GLY A 1 87 ? -48.237 8.302 2.966 1.00 21.48 290 GLY A CA 1
ATOM 580 C C . GLY A 1 87 ? -47.479 6.987 2.954 1.00 22.07 290 GLY A C 1
ATOM 581 O O . GLY A 1 87 ? -46.322 6.945 3.364 1.00 22.88 290 GLY A O 1
ATOM 582 N N . ASP A 1 88 ? -48.110 5.911 2.488 1.00 21.34 291 ASP A N 1
ATOM 583 C CA . ASP A 1 88 ? -47.442 4.612 2.406 1.00 21.52 291 ASP A CA 1
ATOM 584 C C . ASP A 1 88 ? -46.555 4.511 1.183 1.00 21.07 291 ASP A C 1
ATOM 585 O O . ASP A 1 88 ? -46.724 5.255 0.193 1.00 21.19 291 ASP A O 1
ATOM 590 N N . VAL A 1 89 ? -45.621 3.570 1.254 1.00 20.37 292 VAL A N 1
ATOM 591 C CA . VAL A 1 89 ? -44.668 3.364 0.195 1.00 19.74 292 VAL A CA 1
ATOM 592 C C . VAL A 1 89 ? -45.366 2.703 -0.990 1.00 20.99 292 VAL A C 1
ATOM 593 O O . VAL A 1 89 ? -45.981 1.620 -0.857 1.00 22.02 292 VAL A O 1
ATOM 597 N N . VAL A 1 90 ? -45.250 3.333 -2.148 1.00 20.37 293 VAL A N 1
ATOM 598 C CA . VAL A 1 90 ? -45.796 2.753 -3.337 1.00 21.03 293 VAL A CA 1
ATOM 599 C C . VAL A 1 90 ? -44.728 2.038 -4.205 1.00 22.23 293 VAL A C 1
ATOM 600 O O . VAL A 1 90 ? -45.054 1.088 -4.949 1.00 22.44 293 VAL A O 1
ATOM 604 N N . ALA A 1 91 ? -43.471 2.498 -4.13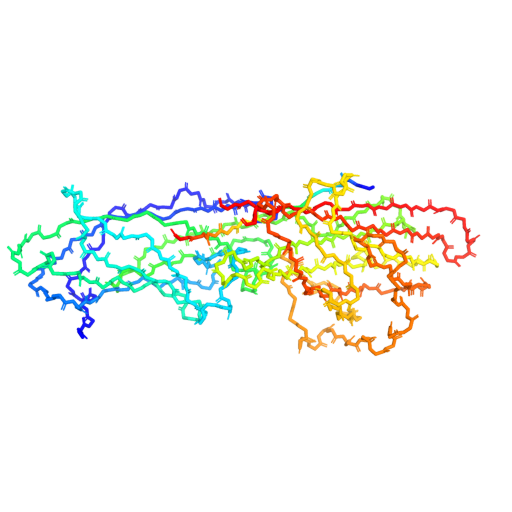3 1.00 22.22 294 ALA A N 1
ATOM 605 C CA . ALA A 1 91 ? -42.405 1.924 -4.970 1.00 22.20 294 ALA A CA 1
ATOM 606 C C . ALA A 1 91 ? -41.020 2.119 -4.369 1.00 22.16 294 ALA A C 1
ATOM 607 O O . ALA A 1 91 ? -40.779 3.121 -3.695 1.00 22.21 294 ALA A O 1
ATOM 609 N N . LYS A 1 92 ? -40.131 1.149 -4.583 1.00 22.67 295 LYS A N 1
ATOM 610 C CA . LYS A 1 92 ? -38.692 1.294 -4.246 1.00 23.26 295 LYS A CA 1
ATOM 611 C C . LYS A 1 92 ? -38.002 1.969 -5.403 1.00 21.87 295 LYS A C 1
ATOM 612 O O . LYS A 1 92 ? -38.399 1.789 -6.542 1.00 21.20 295 LYS A O 1
ATOM 618 N N . ALA A 1 93 ? -36.986 2.767 -5.124 1.00 20.86 296 ALA A N 1
ATOM 619 C CA . ALA A 1 93 ? -36.330 3.495 -6.219 1.00 20.79 296 ALA A CA 1
ATOM 620 C C . ALA A 1 93 ? -34.819 3.344 -6.195 1.00 20.25 296 ALA A C 1
ATOM 621 O O . ALA A 1 93 ? -34.233 3.236 -5.124 1.00 20.84 296 ALA A O 1
ATOM 623 N N . THR A 1 94 ? -34.206 3.358 -7.378 1.00 19.85 297 THR A N 1
ATOM 624 C CA . THR A 1 94 ? -32.754 3.420 -7.519 1.00 19.57 297 THR A CA 1
ATOM 625 C C . THR A 1 94 ? -32.486 4.222 -8.762 1.00 20.22 297 THR A C 1
ATOM 626 O O . THR A 1 94 ? -33.344 4.304 -9.647 1.00 20.58 297 THR A O 1
ATOM 630 N N . TYR A 1 95 ? -31.316 4.859 -8.804 1.00 20.09 298 TYR A N 1
ATOM 631 C CA . TYR A 1 95 ? -30.865 5.599 -9.953 1.00 19.38 298 TYR A CA 1
ATOM 632 C C . TYR A 1 95 ? -29.623 4.928 -10.548 1.00 20.23 298 TYR A C 1
ATOM 633 O O . TYR A 1 95 ? -28.637 4.656 -9.851 1.00 19.28 298 TYR A O 1
ATOM 642 N N . ASP A 1 96 ? -29.670 4.666 -11.850 1.00 21.08 299 ASP A N 1
ATOM 643 C CA . ASP A 1 96 ? -28.530 4.047 -12.518 1.00 20.87 299 ASP A CA 1
ATOM 644 C C . ASP A 1 96 ? -27.644 5.120 -13.148 1.00 20.30 299 ASP A C 1
ATOM 645 O O . ASP A 1 96 ? -28.097 5.884 -14.005 1.00 19.26 299 ASP A O 1
ATOM 650 N N . ILE A 1 97 ? -26.388 5.182 -12.705 1.00 20.27 300 ILE A N 1
ATOM 651 C CA . ILE A 1 97 ? -25.458 6.218 -13.159 1.00 20.20 300 ILE A CA 1
ATOM 652 C C . ILE A 1 97 ? -25.125 6.148 -14.640 1.00 21.11 300 ILE A C 1
ATOM 653 O O . ILE A 1 97 ? -25.045 7.183 -15.313 1.00 22.25 300 ILE A O 1
ATOM 658 N N . LEU A 1 98 ? -24.929 4.941 -15.160 1.00 21.48 301 LEU A N 1
ATOM 659 C CA . LEU A 1 98 ? -24.550 4.776 -16.558 1.00 21.37 301 LEU A CA 1
ATOM 660 C C . LEU A 1 98 ? -25.656 5.257 -17.505 1.00 21.21 301 LEU A C 1
ATOM 661 O O . LEU A 1 98 ? -25.416 6.040 -18.456 1.00 21.52 301 LEU A O 1
ATOM 666 N N . THR A 1 99 ? -26.876 4.800 -17.250 1.00 20.33 302 THR A N 1
ATOM 667 C CA . THR A 1 99 ? -27.984 5.158 -18.129 1.00 19.78 302 THR A CA 1
ATOM 668 C C . THR A 1 99 ? -28.726 6.420 -17.650 1.00 19.35 302 THR A C 1
ATOM 669 O O . THR A 1 99 ? -29.672 6.862 -18.312 1.00 19.54 302 THR A O 1
ATOM 673 N N . LYS A 1 100 ? -28.306 7.000 -16.520 1.00 18.26 303 LYS A N 1
ATOM 674 C CA . LYS A 1 100 ? -28.952 8.223 -15.998 1.00 18.25 303 LYS A CA 1
ATOM 675 C C . LYS A 1 100 ? -30.489 8.030 -15.917 1.00 18.14 303 LYS A C 1
ATOM 676 O O . LYS A 1 100 ? -31.289 8.867 -16.341 1.00 18.15 303 LYS A O 1
ATOM 682 N N . THR A 1 101 ? -30.879 6.896 -15.368 1.00 18.09 304 THR A N 1
ATOM 683 C CA . THR A 1 101 ? -32.249 6.493 -15.343 1.00 18.13 304 THR A CA 1
ATOM 684 C C . THR A 1 101 ? -32.675 6.101 -13.951 1.00 18.42 304 THR A C 1
ATOM 685 O O . THR A 1 101 ? -32.026 5.282 -13.296 1.00 19.66 304 THR A O 1
ATOM 689 N N . TYR A 1 102 ? -33.764 6.691 -13.481 1.00 18.89 305 TYR A N 1
ATOM 690 C CA . TYR A 1 102 ? -34.405 6.206 -12.237 1.00 18.74 305 TYR A CA 1
ATOM 691 C C . TYR A 1 102 ? -35.356 5.085 -12.575 1.00 18.88 305 TYR A C 1
ATOM 692 O O . TYR A 1 102 ? -36.134 5.216 -13.514 1.00 19.32 305 TYR A O 1
ATOM 701 N N . THR A 1 103 ? -35.308 4.001 -11.802 1.00 19.27 306 THR A N 1
ATOM 702 C CA . THR A 1 103 ? -36.272 2.897 -11.924 1.00 18.83 306 THR A CA 1
ATOM 703 C C . THR A 1 103 ? -37.092 2.829 -10.636 1.00 19.45 306 THR A C 1
ATOM 704 O O . THR A 1 103 ? -36.536 2.680 -9.542 1.00 19.89 306 THR A O 1
ATOM 708 N N . PHE A 1 104 ? -38.410 3.000 -10.773 1.00 19.61 307 PHE A N 1
ATOM 709 C CA . PHE A 1 104 ? -39.333 2.948 -9.636 1.00 19.80 307 PHE A CA 1
ATOM 710 C C . PHE A 1 104 ? -40.101 1.620 -9.719 1.00 20.22 307 PHE A C 1
ATOM 711 O O . PHE A 1 104 ? -40.906 1.433 -10.633 1.00 20.38 307 PHE A O 1
ATOM 719 N N . VAL A 1 105 ? -39.799 0.702 -8.802 1.00 20.45 308 VAL A N 1
ATOM 720 C CA . VAL A 1 105 ? -40.367 -0.631 -8.767 1.00 20.65 308 VAL A CA 1
ATOM 721 C C . VAL A 1 105 ? -41.492 -0.660 -7.748 1.00 21.80 308 VAL A C 1
ATOM 722 O O . VAL A 1 105 ? -41.253 -0.489 -6.551 1.00 22.20 308 VAL A O 1
ATOM 726 N N . PHE A 1 106 ? -42.719 -0.847 -8.229 1.00 22.41 309 PHE A N 1
ATOM 727 C CA . PHE A 1 106 ? -43.897 -0.928 -7.371 1.00 22.75 309 PHE A CA 1
ATOM 728 C C . PHE A 1 106 ? -43.775 -2.072 -6.354 1.00 23.97 309 PHE A C 1
ATOM 729 O O . PHE A 1 106 ? -43.336 -3.177 -6.702 1.00 23.78 309 PHE A O 1
ATOM 737 N N . THR A 1 107 ? -44.129 -1.797 -5.099 1.00 24.62 310 THR A N 1
ATOM 738 C CA . THR A 1 107 ? -44.199 -2.843 -4.069 1.00 25.83 310 THR A CA 1
ATOM 739 C C . THR A 1 107 ? -45.561 -3.577 -4.076 1.00 26.82 310 THR A C 1
ATOM 740 O O . THR A 1 107 ? -46.423 -3.336 -4.923 1.00 26.75 310 THR A O 1
ATOM 744 N N . ASP A 1 108 ? -45.757 -4.448 -3.094 1.00 27.83 311 ASP A N 1
ATOM 745 C CA . ASP A 1 108 ? -47.033 -5.122 -2.868 1.00 28.05 311 ASP A CA 1
ATOM 746 C C . ASP A 1 108 ? -48.198 -4.162 -2.683 1.00 28.03 311 ASP A C 1
ATOM 747 O O . ASP A 1 108 ? -49.358 -4.556 -2.845 1.00 28.40 311 ASP A O 1
ATOM 752 N N . TYR A 1 109 ? -47.884 -2.917 -2.318 1.00 27.05 312 TYR A N 1
ATOM 753 C CA . TYR A 1 109 ? -48.867 -1.852 -2.188 1.00 25.68 312 TYR A CA 1
ATOM 754 C C . TYR A 1 109 ? -49.919 -1.892 -3.282 1.00 26.65 312 TYR A C 1
ATOM 755 O O . TYR A 1 109 ? -51.115 -1.800 -2.978 1.00 27.89 312 TYR A O 1
ATOM 764 N N . VAL A 1 110 ? -49.489 -2.005 -4.542 1.00 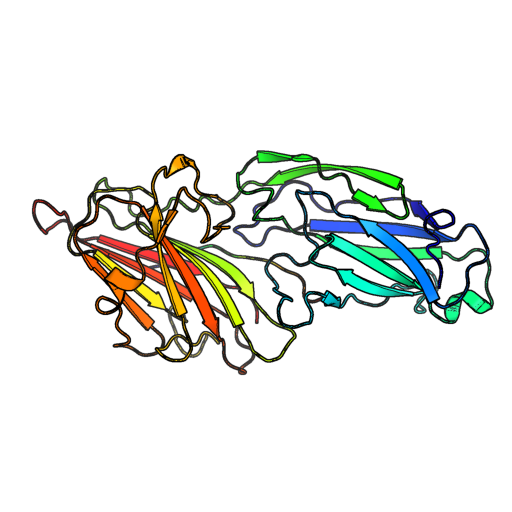26.34 313 VAL A N 1
ATOM 765 C CA . VAL A 1 110 ? -50.388 -1.897 -5.698 1.00 26.50 313 VAL A CA 1
ATOM 766 C C . VAL A 1 110 ? -51.330 -3.111 -5.908 1.00 27.28 313 VAL A C 1
ATOM 767 O O . VAL A 1 110 ? -52.211 -3.065 -6.755 1.00 26.88 313 VAL A O 1
ATOM 771 N N . ASN A 1 111 ? -51.139 -4.193 -5.154 1.00 28.25 314 ASN A N 1
ATOM 772 C CA . ASN A 1 111 ? -51.872 -5.433 -5.436 1.00 28.68 314 ASN A CA 1
ATOM 773 C C . ASN A 1 111 ? -53.354 -5.304 -5.149 1.00 29.03 314 ASN A C 1
ATOM 774 O O . ASN A 1 111 ? -54.171 -5.939 -5.804 1.00 29.52 314 ASN A O 1
ATOM 779 N N . ASN A 1 112 ? -53.709 -4.465 -4.181 1.00 29.39 315 ASN A N 1
ATOM 780 C CA . ASN A 1 112 ? -55.122 -4.365 -3.782 1.00 29.22 315 ASN A CA 1
ATOM 781 C C . ASN A 1 112 ? -55.826 -3.041 -4.145 1.00 28.36 315 ASN A C 1
ATOM 782 O O . ASN A 1 112 ? -56.845 -2.703 -3.545 1.00 28.26 315 ASN A O 1
ATOM 787 N N . LYS A 1 113 ? -55.302 -2.290 -5.105 1.00 27.89 316 LYS A N 1
ATOM 788 C CA . LYS A 1 113 ? -55.796 -0.922 -5.270 1.00 27.81 316 LYS A CA 1
ATOM 789 C C . LYS A 1 113 ? -56.023 -0.510 -6.712 1.00 29.18 316 LYS A C 1
ATOM 790 O O . LYS A 1 113 ? -55.478 -1.112 -7.649 1.00 29.48 316 LYS A O 1
ATOM 796 N N . GLU A 1 114 ? -56.846 0.519 -6.889 1.00 30.50 317 GLU A N 1
ATOM 797 C CA . GLU A 1 114 ? -57.059 1.151 -8.208 1.00 32.51 317 GLU A CA 1
ATOM 798 C C . GLU A 1 114 ? -56.911 2.644 -7.968 1.00 31.65 317 GLU A C 1
ATOM 799 O O . GLU A 1 114 ? -56.853 3.077 -6.812 1.00 31.75 317 GLU A O 1
ATOM 805 N N . ASN A 1 115 ? -56.852 3.446 -9.023 1.00 31.56 318 ASN A N 1
ATOM 806 C CA . ASN A 1 115 ? -56.743 4.886 -8.803 1.00 31.79 318 ASN A CA 1
ATOM 807 C C . ASN A 1 115 ? -55.529 5.179 -7.918 1.00 31.87 318 ASN A C 1
ATOM 808 O O . ASN A 1 115 ? -55.649 5.864 -6.880 1.00 32.80 318 ASN A O 1
ATOM 813 N N . ILE A 1 116 ? -54.378 4.616 -8.277 1.00 30.95 319 ILE A N 1
ATOM 814 C CA . ILE A 1 116 ? -53.141 4.821 -7.513 1.00 29.87 319 ILE A CA 1
ATOM 815 C C . ILE A 1 116 ? -52.509 6.166 -7.883 1.00 28.82 319 ILE A C 1
ATOM 816 O O . ILE A 1 116 ? -52.187 6.395 -9.043 1.00 28.67 319 ILE A O 1
ATOM 821 N N . ASN A 1 117 ? -52.372 7.046 -6.892 1.00 27.83 320 ASN A N 1
ATOM 822 C CA . ASN A 1 117 ? -51.685 8.321 -7.017 1.00 27.31 320 ASN A CA 1
ATOM 823 C C . ASN A 1 117 ? -50.503 8.427 -6.050 1.00 27.36 320 ASN A C 1
ATOM 824 O O . ASN A 1 117 ? -50.578 8.010 -4.890 1.00 27.05 320 ASN A O 1
ATOM 829 N N . GLY A 1 118 ? -49.401 8.996 -6.531 1.00 27.24 321 GLY A N 1
ATOM 830 C CA . GLY A 1 118 ? -48.230 9.222 -5.709 1.00 26.05 321 GLY A CA 1
ATOM 831 C C . GLY A 1 118 ? -47.554 10.482 -6.181 1.00 26.70 321 GLY A C 1
ATOM 832 O O . GLY A 1 118 ? -48.113 11.247 -6.986 1.00 27.13 321 GLY A O 1
ATOM 833 N N . GLN A 1 119 ? -46.334 10.702 -5.706 1.00 25.61 322 GLN A N 1
ATOM 834 C CA . GLN A 1 119 ? -45.588 11.864 -6.096 1.00 24.80 322 GLN A CA 1
ATOM 835 C C . GLN A 1 119 ? -44.142 11.674 -5.649 1.00 24.11 322 GLN A C 1
ATOM 836 O O . GLN A 1 119 ? -43.859 10.884 -4.732 1.00 23.41 322 GLN A O 1
ATOM 842 N N . PHE A 1 120 ? -43.231 12.391 -6.297 1.00 22.51 323 PHE A N 1
ATOM 843 C CA . PHE A 1 120 ? -41.855 12.325 -5.904 1.00 22.47 323 PHE A CA 1
ATOM 844 C C . PHE A 1 120 ? -41.213 13.697 -6.075 1.00 23.18 323 PHE A C 1
ATOM 845 O O . PHE A 1 120 ? -41.717 14.562 -6.805 1.00 23.66 323 PHE A O 1
ATOM 853 N N . SER A 1 121 ? -40.097 13.871 -5.380 1.00 23.25 324 SER A N 1
ATOM 854 C CA . SER A 1 121 ? -39.306 15.069 -5.451 1.00 24.00 324 SER A CA 1
ATOM 855 C C . SER A 1 121 ? -37.826 14.610 -5.491 1.00 23.22 324 SER A C 1
ATOM 856 O O . SER A 1 121 ? -37.403 13.831 -4.647 1.00 23.11 324 SER A O 1
ATOM 859 N N . LEU A 1 122 ? -37.054 15.052 -6.468 1.00 22.20 325 LEU A N 1
ATOM 860 C CA . LEU A 1 122 ? -35.687 14.522 -6.634 1.00 22.73 325 LEU A CA 1
ATOM 861 C C . LEU A 1 122 ? -34.663 15.602 -6.966 1.00 22.39 325 LEU A C 1
ATOM 862 O O . LEU A 1 122 ? -34.863 16.382 -7.900 1.00 22.49 325 LEU A O 1
ATOM 867 N N . PRO A 1 123 ? -33.563 15.645 -6.203 1.00 21.96 326 PRO A N 1
ATOM 868 C CA . PRO A 1 123 ? -32.519 16.610 -6.522 1.00 21.95 326 PRO A CA 1
ATOM 869 C C . PRO A 1 123 ? -31.892 16.298 -7.877 1.00 22.39 326 PRO A C 1
ATOM 870 O O . PRO A 1 123 ? -31.801 15.117 -8.301 1.00 23.63 326 PRO A O 1
ATOM 874 N N . LEU A 1 124 ? -31.485 17.356 -8.554 1.00 21.20 327 LEU A N 1
ATOM 875 C CA . LEU A 1 124 ? -30.837 17.256 -9.844 1.00 20.77 327 LEU A CA 1
ATOM 876 C C . LEU A 1 124 ? -29.612 18.157 -9.858 1.00 20.24 327 LEU A C 1
ATOM 877 O O . LEU A 1 124 ? -29.592 19.203 -9.228 1.00 20.55 327 LEU A O 1
ATOM 882 N N . PHE A 1 125 ? -28.602 17.748 -10.611 1.00 19.85 328 PHE A N 1
ATOM 883 C CA . PHE A 1 125 ? -27.296 18.398 -10.605 1.00 18.31 328 PHE A CA 1
ATOM 884 C C . PHE A 1 125 ? -26.819 18.478 -12.024 1.00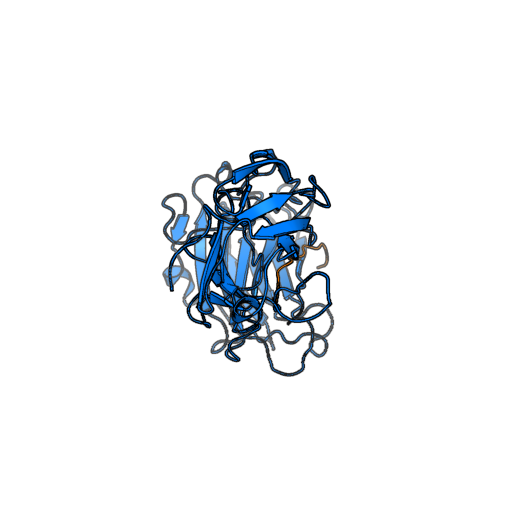 18.24 328 PHE A C 1
ATOM 885 O O . PHE A 1 125 ? -27.386 17.825 -12.916 1.00 19.31 328 PHE A O 1
ATOM 893 N N . THR A 1 126 ? -25.773 19.246 -12.260 1.00 17.82 329 THR A N 1
ATOM 894 C CA . THR A 1 126 ? -25.204 19.294 -13.596 1.00 17.31 329 THR A CA 1
ATOM 895 C C . THR A 1 126 ? -24.556 17.946 -13.942 1.00 17.48 329 THR A C 1
ATOM 896 O O . THR A 1 126 ? -24.355 17.093 -13.078 1.00 16.77 329 THR A O 1
ATOM 900 N N . ASP A 1 127 ? -24.280 17.758 -15.222 1.00 17.45 330 ASP A N 1
ATOM 901 C CA . ASP A 1 127 ? -23.439 16.693 -15.665 1.00 18.22 330 ASP A CA 1
ATOM 902 C C . ASP A 1 127 ? -22.189 17.421 -16.067 1.00 17.92 330 ASP A C 1
ATOM 903 O O . ASP A 1 127 ? -22.178 18.098 -17.111 1.00 18.55 330 ASP A O 1
ATOM 908 N N . ARG A 1 128 ? -21.147 17.314 -15.248 1.00 17.22 331 ARG A N 1
ATOM 909 C CA . ARG A 1 128 ? -19.907 18.095 -15.448 1.00 17.01 331 ARG A CA 1
ATOM 910 C C . ARG A 1 128 ? -19.194 17.654 -16.709 1.00 16.85 331 ARG A C 1
ATOM 911 O O . ARG A 1 128 ? -18.549 18.465 -17.355 1.00 17.36 331 ARG A O 1
ATOM 919 N N . ALA A 1 129 ? -19.364 16.397 -17.107 1.00 16.91 332 ALA A N 1
ATOM 920 C CA . ALA A 1 129 ? -18.750 15.945 -18.355 1.00 17.27 332 ALA A CA 1
ATOM 921 C C . ALA A 1 129 ? -19.487 16.417 -19.609 1.00 17.89 332 ALA A C 1
ATOM 922 O O . ALA A 1 129 ? -18.844 16.798 -20.591 1.00 17.80 332 ALA A O 1
ATOM 924 N N . LYS A 1 130 ? -20.819 16.390 -19.597 1.00 18.23 333 LYS A N 1
ATOM 925 C CA . LYS A 1 130 ? -21.581 16.695 -20.830 1.00 19.51 333 LYS A CA 1
ATOM 926 C C . LYS A 1 130 ? -21.981 18.160 -20.950 1.00 20.27 333 LYS A C 1
ATOM 927 O O . LYS A 1 130 ? -22.276 18.648 -22.020 1.00 20.73 333 LYS A O 1
ATOM 933 N N . ALA A 1 131 ? -21.961 18.872 -19.834 1.00 20.94 334 ALA A N 1
ATOM 934 C CA . ALA A 1 131 ? -22.163 20.303 -19.836 1.00 20.84 334 ALA A CA 1
ATOM 935 C C . ALA A 1 131 ? -20.880 20.981 -19.287 1.00 20.96 334 ALA A C 1
ATOM 936 O O . ALA A 1 131 ? -20.919 21.648 -18.259 1.00 21.64 334 ALA A O 1
ATOM 938 N N . PRO A 1 132 ? -19.739 20.807 -19.973 1.00 21.48 335 PRO A N 1
ATOM 939 C CA . PRO A 1 132 ? -18.460 21.260 -19.395 1.00 21.64 335 PRO A CA 1
ATOM 940 C C . PRO A 1 132 ? -18.248 22.756 -19.409 1.00 22.44 335 PRO A C 1
ATOM 941 O O . PRO A 1 132 ? -17.396 23.221 -18.682 1.00 23.26 335 PRO A O 1
ATOM 945 N N . LYS A 1 133 ? -18.995 23.500 -20.234 1.00 23.71 336 LYS A N 1
ATOM 946 C CA . LYS A 1 133 ? -18.878 24.982 -20.301 1.00 24.18 336 LYS A CA 1
ATOM 947 C C . LYS A 1 133 ? -20.113 25.709 -19.770 1.00 24.03 336 LYS A C 1
ATOM 948 O O . LYS A 1 133 ? -21.246 25.218 -19.878 1.00 23.99 336 LYS A O 1
ATOM 954 N N . SER A 1 134 ? -19.887 26.894 -19.217 1.00 23.75 337 SER A N 1
ATOM 955 C CA . SER A 1 134 ? -20.965 27.807 -18.857 1.00 23.84 337 SER A CA 1
ATOM 956 C C . SER A 1 134 ? -21.836 28.085 -20.086 1.00 24.00 337 SER A C 1
ATOM 957 O O . SER A 1 134 ? -21.319 28.197 -21.206 1.00 23.68 337 SER A O 1
ATOM 960 N N . GLY A 1 135 ? -23.152 28.162 -19.875 1.00 23.15 338 GLY A N 1
ATOM 961 C CA . GLY A 1 135 ? -24.061 28.382 -20.964 1.00 22.54 338 GLY A CA 1
ATOM 962 C C . GLY A 1 135 ? -25.384 27.743 -20.660 1.00 22.97 338 GLY A C 1
ATOM 963 O O . GLY A 1 135 ? -25.624 27.302 -19.530 1.00 22.10 338 GLY A O 1
ATOM 964 N N . THR A 1 136 ? -26.246 27.702 -21.679 1.00 23.40 339 THR A N 1
ATOM 965 C CA . THR A 1 136 ? -27.627 27.282 -21.506 1.00 23.73 339 THR A CA 1
ATOM 966 C C . THR A 1 136 ? -27.781 25.997 -22.270 1.00 23.75 339 THR A C 1
ATOM 967 O O . THR A 1 136 ? -27.323 25.896 -23.395 1.00 23.29 339 THR A O 1
ATOM 971 N N . TYR A 1 137 ? -28.408 25.007 -21.637 1.00 24.08 340 TYR A N 1
ATOM 972 C CA . TYR A 1 137 ? -28.576 23.699 -22.248 1.00 24.12 340 TYR A CA 1
ATOM 973 C C . TYR A 1 137 ? -30.031 23.295 -22.211 1.00 24.47 340 TYR A C 1
ATOM 974 O O . TYR A 1 137 ? -30.778 23.717 -21.338 1.00 23.76 340 TYR A O 1
ATOM 983 N N . ASP A 1 138 ? -30.434 22.463 -23.160 1.00 25.50 341 ASP A N 1
ATOM 984 C CA . ASP A 1 138 ? -31.712 21.782 -23.029 1.00 26.03 341 ASP A CA 1
ATOM 985 C C . ASP A 1 138 ? -31.646 20.818 -21.853 1.00 25.81 341 ASP A C 1
ATOM 986 O O . ASP A 1 138 ? -30.586 20.246 -21.567 1.00 26.10 341 ASP A O 1
ATOM 991 N N . ALA A 1 139 ? -32.775 20.645 -21.179 1.00 24.56 342 ALA A N 1
ATOM 992 C CA . ALA A 1 139 ? -32.869 19.779 -20.023 1.00 23.09 342 ALA A CA 1
ATOM 993 C C . ALA A 1 139 ? -34.252 19.141 -20.048 1.00 22.63 342 ALA A C 1
ATOM 994 O O . ALA A 1 139 ? -35.064 19.312 -19.139 1.00 22.38 342 ALA A O 1
ATOM 996 N N . ASN A 1 140 ? -34.495 18.378 -21.099 1.00 22.32 343 ASN A N 1
ATOM 997 C CA . ASN A 1 140 ? -35.774 17.718 -21.308 1.00 21.92 343 ASN A CA 1
ATOM 998 C C . ASN A 1 140 ? -35.766 16.399 -20.593 1.00 21.82 343 ASN A C 1
ATOM 999 O O . ASN A 1 140 ? -34.872 15.591 -20.798 1.00 22.12 343 ASN A O 1
ATOM 1004 N N . ILE A 1 141 ? -36.761 16.176 -19.756 1.00 21.73 344 ILE A N 1
ATOM 1005 C CA . ILE A 1 141 ? -36.758 15.020 -18.883 1.00 22.56 344 ILE A CA 1
ATOM 1006 C C . ILE A 1 141 ? -37.866 14.064 -19.282 1.00 23.22 344 ILE A C 1
ATOM 1007 O O . ILE A 1 141 ? -39.000 14.485 -19.521 1.00 25.05 344 ILE A O 1
ATOM 1012 N N . ASN A 1 142 ? -37.554 12.783 -19.355 1.00 23.60 345 ASN A N 1
ATOM 1013 C CA . ASN A 1 142 ? -38.517 11.786 -19.799 1.00 24.53 345 ASN A CA 1
ATOM 1014 C C . ASN A 1 142 ? -39.026 11.039 -18.582 1.00 25.16 345 ASN A C 1
ATOM 1015 O O . ASN A 1 142 ? -38.280 10.261 -17.996 1.00 25.73 345 ASN A O 1
ATOM 1020 N N . ILE A 1 143 ? -40.279 11.288 -18.182 1.00 25.67 346 ILE A N 1
ATOM 1021 C CA . ILE A 1 143 ? -40.904 10.538 -17.082 1.00 25.87 346 ILE A CA 1
ATOM 1022 C C . ILE A 1 143 ? -42.050 9.656 -17.596 1.00 26.42 346 ILE A C 1
ATOM 1023 O O . ILE A 1 143 ? -43.031 10.155 -18.153 1.00 26.49 346 ILE A O 1
ATOM 1028 N N . ALA A 1 144 ? -41.927 8.351 -17.389 1.00 26.90 347 ALA A N 1
ATOM 1029 C CA . ALA A 1 144 ? -42.942 7.398 -17.824 1.00 28.54 347 ALA A CA 1
ATOM 1030 C C . ALA A 1 144 ? -43.267 7.583 -19.308 1.00 29.77 347 ALA A C 1
ATOM 1031 O O . ALA A 1 144 ? -44.432 7.629 -19.726 1.00 30.02 347 ALA A O 1
ATOM 1033 N N . ASP A 1 145 ? -42.211 7.711 -20.091 1.00 30.64 348 ASP A N 1
ATOM 1034 C CA . ASP A 1 145 ? -42.337 7.913 -21.517 1.00 32.13 348 ASP A CA 1
ATOM 1035 C C . ASP A 1 145 ? -43.099 9.184 -21.941 1.00 31.05 348 ASP A C 1
ATOM 1036 O O . ASP A 1 145 ? -43.867 9.195 -22.888 1.00 30.90 348 ASP A O 1
ATOM 1041 N N . GLU A 1 146 ? -42.842 10.267 -21.242 1.00 30.56 349 GLU A N 1
ATOM 1042 C CA . GLU A 1 146 ? -43.380 11.548 -21.617 1.00 29.76 349 GLU A CA 1
ATOM 1043 C C . GLU A 1 146 ? -42.313 12.614 -21.389 1.00 28.56 349 GLU A C 1
ATOM 1044 O O . GLU A 1 146 ? -41.533 12.526 -20.442 1.00 28.12 349 GLU A O 1
ATOM 1050 N N . MET A 1 147 ? -42.265 13.602 -22.269 1.00 27.38 350 MET A N 1
ATOM 1051 C CA . MET A 1 147 ? -41.253 14.638 -22.175 1.00 27.35 350 MET A CA 1
ATOM 1052 C C . MET A 1 147 ? -41.741 15.817 -21.346 1.00 27.61 350 MET A C 1
ATOM 1053 O O . MET A 1 147 ? -42.876 16.257 -21.488 1.00 27.71 350 MET A O 1
ATOM 1058 N N . PHE A 1 148 ? -40.884 16.318 -20.469 1.00 26.87 351 PHE A N 1
ATOM 1059 C CA . PHE A 1 148 ? -41.176 17.534 -19.764 1.00 26.48 351 PHE A CA 1
ATOM 1060 C C . PHE A 1 148 ? -40.004 18.412 -20.055 1.00 26.52 351 PHE A C 1
ATOM 1061 O O . PHE A 1 148 ? -38.899 18.134 -19.596 1.00 27.03 351 PHE A O 1
ATOM 1069 N N . ASN A 1 149 ? -40.227 19.446 -20.861 1.00 26.30 352 ASN A N 1
ATOM 1070 C CA . ASN A 1 149 ? -39.131 20.211 -21.426 1.00 26.93 352 ASN A CA 1
ATOM 1071 C C . ASN A 1 149 ? -38.687 21.386 -20.568 1.00 27.54 352 ASN A C 1
ATOM 1072 O O . ASN A 1 149 ? -39.502 22.020 -19.901 1.00 27.39 352 ASN A O 1
ATOM 1077 N N . ASN A 1 150 ? -37.384 21.659 -20.590 1.00 28.14 353 ASN A N 1
ATOM 1078 C CA . ASN A 1 150 ? -36.776 22.724 -19.789 1.00 28.62 353 ASN A CA 1
ATOM 1079 C C . ASN A 1 150 ? -35.515 23.239 -20.457 1.00 28.33 353 ASN A C 1
ATOM 1080 O O . ASN A 1 150 ? -34.966 22.584 -21.328 1.00 28.17 353 ASN A O 1
ATOM 1085 N N . LYS A 1 151 ? -35.084 24.425 -20.051 1.00 29.02 354 LYS A N 1
ATOM 1086 C CA . LYS A 1 151 ? -33.750 24.947 -20.381 1.00 30.03 354 LYS A CA 1
ATOM 1087 C C . LYS A 1 151 ? -33.038 25.140 -19.071 1.00 29.43 354 LYS A C 1
ATOM 1088 O O . LYS A 1 151 ? -33.662 25.502 -18.086 1.00 30.99 354 LYS A O 1
ATOM 1094 N N . ILE A 1 152 ? -31.740 24.914 -19.043 1.00 28.69 355 ILE A N 1
ATOM 1095 C CA . ILE A 1 152 ? -30.970 25.106 -17.825 1.00 27.95 355 ILE A CA 1
ATOM 1096 C C . ILE A 1 152 ? -29.738 25.909 -18.160 1.00 26.82 355 ILE A C 1
ATOM 1097 O O . ILE A 1 152 ? -29.129 25.719 -19.225 1.00 26.72 355 ILE A O 1
ATOM 1102 N N . THR A 1 153 ? -29.412 26.850 -17.280 1.00 25.16 356 THR A N 1
ATOM 1103 C CA . THR A 1 153 ? -28.258 27.675 -17.470 1.00 24.17 356 THR A CA 1
ATOM 1104 C C . THR A 1 153 ? -27.271 27.440 -16.338 1.00 23.43 356 THR A C 1
ATOM 1105 O O . THR A 1 153 ? -27.612 27.551 -15.140 1.00 22.99 356 THR A O 1
ATOM 1109 N N . TYR A 1 154 ? -26.041 27.103 -16.720 1.00 22.51 357 TYR A N 1
ATOM 1110 C CA . TYR A 1 154 ? -24.984 26.930 -15.739 1.00 21.57 357 TYR A CA 1
ATOM 1111 C C . TYR A 1 154 ? -24.068 28.125 -15.854 1.00 21.34 357 TYR A C 1
ATOM 1112 O O . TYR A 1 154 ? -23.533 28.397 -16.931 1.00 22.09 357 TYR A O 1
ATOM 1121 N N . ASN A 1 155 ? -23.920 28.857 -14.761 1.00 20.40 358 ASN A N 1
ATOM 1122 C CA . ASN A 1 155 ? -22.898 29.892 -14.668 1.00 20.95 358 ASN A CA 1
ATOM 1123 C C . ASN A 1 155 ? -21.842 29.343 -13.714 1.00 20.96 358 ASN A C 1
ATOM 1124 O O . ASN A 1 155 ? -21.927 29.536 -12.485 1.00 21.79 358 ASN A O 1
ATOM 1129 N N . TYR A 1 156 ? -20.911 28.574 -14.263 1.00 19.98 359 TYR A N 1
ATOM 1130 C CA . TYR A 1 156 ? -19.841 27.988 -13.456 1.00 19.86 359 TYR A CA 1
ATOM 1131 C C . TYR A 1 156 ? -18.883 29.097 -12.991 1.00 19.29 359 TYR A C 1
ATOM 1132 O O . TYR A 1 156 ? -18.338 29.823 -13.816 1.00 17.57 359 TYR A O 1
ATOM 1141 N N . SER A 1 157 ? -18.656 29.222 -11.686 1.00 19.63 360 SER A N 1
ATOM 1142 C CA . SER A 1 157 ? -17.527 30.076 -11.248 1.00 19.81 360 SER A CA 1
ATOM 1143 C C . SER A 1 157 ? -16.294 29.617 -11.995 1.00 19.98 360 SER A C 1
ATOM 1144 O O . SER A 1 157 ? -16.043 28.426 -12.117 1.00 19.67 360 SER A O 1
ATOM 1147 N N . SER A 1 158 ? -15.527 30.554 -12.508 1.00 20.20 361 SER A N 1
ATOM 1148 C CA . SER A 1 158 ? -14.457 30.187 -13.416 1.00 20.47 361 SER A CA 1
ATOM 1149 C C . SER A 1 158 ? -13.275 29.509 -12.697 1.00 20.61 361 SER A C 1
ATOM 1150 O O . SER A 1 158 ? -12.763 30.032 -11.706 1.00 21.52 361 SER A O 1
ATOM 1153 N N . PRO A 1 159 ? -12.807 28.375 -13.217 1.00 20.05 362 PRO A N 1
ATOM 1154 C CA . PRO A 1 159 ? -11.611 27.793 -12.624 1.00 19.57 362 PRO A CA 1
ATOM 1155 C C . PRO A 1 159 ? -10.351 28.658 -12.848 1.00 19.49 362 PRO A C 1
ATOM 1156 O O . PRO A 1 159 ? -9.301 28.386 -12.260 1.00 18.77 362 PRO A O 1
ATOM 1160 N N . ILE A 1 160 ? -10.449 29.677 -13.695 1.00 19.35 363 ILE A N 1
ATOM 1161 C CA . ILE A 1 160 ? -9.290 30.474 -14.046 1.00 20.20 363 ILE A CA 1
ATOM 1162 C C . ILE A 1 160 ? -9.130 31.561 -12.985 1.00 20.62 363 ILE A C 1
ATOM 1163 O O . ILE A 1 160 ? -9.810 32.574 -13.043 1.00 21.74 363 ILE A O 1
ATOM 1168 N N . ALA A 1 161 ? -8.273 31.342 -11.989 1.00 20.17 364 ALA A N 1
ATOM 1169 C CA . ALA A 1 161 ? -8.161 32.282 -10.889 1.00 20.04 364 ALA A CA 1
ATOM 1170 C C . ALA A 1 161 ? -6.728 32.417 -10.435 1.00 20.08 364 ALA A C 1
ATOM 1171 O O . ALA A 1 161 ? -5.965 31.481 -10.523 1.00 20.06 364 ALA A O 1
ATOM 1173 N N . GLY A 1 162 ? -6.374 33.571 -9.905 1.00 20.60 365 GLY A N 1
ATOM 1174 C CA . GLY A 1 162 ? -5.064 33.745 -9.279 1.00 21.14 365 GLY A CA 1
ATOM 1175 C C . GLY A 1 162 ? -4.713 35.199 -9.053 1.00 21.48 365 GLY A C 1
ATOM 1176 O O . GLY A 1 162 ? -5.554 36.065 -9.235 1.00 20.94 365 GLY A O 1
ATOM 1177 N N . ILE A 1 163 ? -3.469 35.448 -8.635 1.00 22.18 366 ILE A N 1
ATOM 1178 C CA . ILE A 1 163 ? -2.940 36.769 -8.423 1.00 22.49 366 ILE A CA 1
ATOM 1179 C C . ILE A 1 163 ? -2.972 37.473 -9.757 1.00 23.85 366 ILE A C 1
ATOM 1180 O O . ILE A 1 163 ? -2.546 36.922 -10.786 1.00 24.04 366 ILE A O 1
ATOM 1185 N N . ASP A 1 164 ? -3.502 38.691 -9.748 1.00 25.75 367 ASP A N 1
ATOM 1186 C CA . ASP A 1 164 ? -3.660 39.465 -10.967 1.00 27.30 367 ASP A CA 1
ATOM 1187 C C . ASP A 1 164 ? -2.346 40.133 -11.417 1.00 27.39 367 ASP A C 1
ATOM 1188 O O . ASP A 1 164 ? -2.234 41.360 -11.445 1.00 28.68 367 ASP A O 1
ATOM 1193 N N . LYS A 1 165 ? -1.365 39.308 -11.765 1.00 27.36 368 LYS A N 1
ATOM 1194 C CA . LYS A 1 165 ? -0.078 39.725 -12.299 1.00 27.15 368 LYS A CA 1
ATOM 1195 C C . LYS A 1 165 ? 0.330 38.685 -13.357 1.00 26.18 368 LYS A C 1
ATOM 1196 O O . LYS A 1 165 ? 0.072 37.497 -13.177 1.00 25.45 368 LYS A O 1
ATOM 1202 N N . PRO A 1 166 ? 0.959 39.134 -14.466 1.00 25.32 369 PRO A N 1
ATOM 1203 C CA . PRO A 1 166 ? 1.430 38.257 -15.559 1.00 24.12 369 PRO A CA 1
ATOM 1204 C C . PRO A 1 166 ? 2.362 37.137 -15.080 1.00 23.39 369 PRO A C 1
ATOM 1205 O O . PRO A 1 166 ? 2.485 36.086 -15.743 1.00 21.63 369 PRO A O 1
ATOM 1209 N N . ASN A 1 167 ? 3.025 37.354 -13.945 1.00 22.93 370 ASN A N 1
ATOM 1210 C CA . ASN A 1 167 ? 3.847 36.297 -13.335 1.00 22.79 370 ASN A CA 1
ATOM 1211 C C . ASN A 1 167 ? 3.296 35.764 -12.007 1.00 22.52 370 ASN A C 1
ATOM 1212 O O . ASN A 1 167 ? 4.037 35.231 -11.208 1.00 23.65 370 ASN A O 1
ATOM 1217 N N . GLY A 1 168 ? 2.003 35.887 -11.755 1.00 22.15 371 GLY A N 1
ATOM 1218 C CA . GLY A 1 168 ? 1.485 35.520 -10.429 1.00 21.46 371 GLY A CA 1
ATOM 1219 C C . GLY A 1 168 ? 1.022 34.078 -10.272 1.00 21.24 371 GLY A C 1
ATOM 1220 O O . GLY A 1 168 ? 0.581 33.425 -11.234 1.00 20.23 371 GLY A O 1
ATOM 1221 N N . ALA A 1 169 ? 1.129 33.583 -9.043 1.00 20.68 372 ALA A N 1
ATOM 1222 C CA . ALA A 1 169 ? 0.618 32.285 -8.722 1.00 20.84 372 ALA A CA 1
ATOM 1223 C C . ALA A 1 169 ? -0.854 32.213 -9.073 1.00 21.09 372 ALA A C 1
ATOM 1224 O O . ALA A 1 169 ? -1.621 33.142 -8.759 1.00 21.54 372 ALA A O 1
ATOM 1226 N N . ASN A 1 170 ? -1.254 31.103 -9.705 1.00 20.01 373 ASN A N 1
ATOM 1227 C CA . ASN A 1 170 ? -2.650 30.906 -10.080 1.00 18.93 373 ASN A CA 1
ATOM 1228 C C . ASN A 1 170 ? -2.964 29.399 -10.164 1.00 18.93 373 ASN A C 1
ATOM 1229 O O . ASN A 1 170 ? -2.212 28.623 -10.808 1.00 19.80 373 ASN A O 1
ATOM 1234 N N . ILE A 1 171 ? -4.079 28.985 -9.557 1.00 17.21 374 ILE A N 1
ATOM 1235 C CA . ILE A 1 171 ? -4.434 27.573 -9.450 1.00 14.53 374 ILE A CA 1
ATOM 1236 C C . ILE A 1 171 ? -5.844 27.493 -8.902 1.00 15.50 374 ILE A C 1
ATOM 1237 O O . ILE A 1 171 ? -6.243 28.359 -8.150 1.00 15.54 374 ILE A O 1
ATOM 1242 N N . SER A 1 172 ? -6.584 26.444 -9.251 1.00 15.63 375 SER A N 1
ATOM 1243 C CA . SER A 1 172 ? -7.866 26.147 -8.620 1.00 16.20 375 SER A CA 1
ATOM 1244 C C . SER A 1 172 ? -8.110 24.631 -8.670 1.00 16.29 375 SER A C 1
ATOM 1245 O O . SER A 1 172 ? -7.386 23.906 -9.344 1.00 16.67 375 SER A O 1
ATOM 1248 N N . SER A 1 173 ? -9.154 24.172 -7.994 1.00 16.15 376 SER A N 1
ATOM 1249 C CA . SER A 1 173 ? -9.490 22.757 -7.935 1.00 16.04 376 SER A CA 1
ATOM 1250 C C . SER A 1 173 ? -10.982 22.629 -7.612 1.00 16.95 376 SER A C 1
ATOM 1251 O O . SER A 1 173 ? -11.608 23.610 -7.251 1.00 17.70 376 SER A O 1
ATOM 1254 N N . GLN A 1 174 ? -11.525 21.418 -7.707 1.00 17.56 377 GLN A N 1
ATOM 1255 C CA . GLN A 1 174 ? -12.921 21.140 -7.343 1.00 18.17 377 GLN A CA 1
ATOM 1256 C C . GLN A 1 174 ? -13.057 19.650 -7.048 1.00 18.42 377 GLN A C 1
ATOM 1257 O O . GLN A 1 174 ? -12.546 18.814 -7.799 1.00 18.02 377 GLN A O 1
ATOM 1263 N N . ILE A 1 175 ? -13.728 19.315 -5.949 1.00 18.56 378 ILE A N 1
ATOM 1264 C CA . ILE A 1 175 ? -13.978 17.920 -5.660 1.00 18.14 378 ILE A CA 1
ATOM 1265 C C . ILE A 1 175 ? -15.228 17.503 -6.410 1.00 18.76 378 ILE A C 1
ATOM 1266 O O . ILE A 1 175 ? -16.302 17.971 -6.103 1.00 19.59 378 ILE A O 1
ATOM 1271 N N . ILE A 1 176 ? -15.081 16.624 -7.394 1.00 19.10 379 ILE A N 1
ATOM 1272 C CA . ILE A 1 176 ? -16.197 16.258 -8.267 1.00 19.83 379 ILE A CA 1
ATOM 1273 C C . ILE A 1 176 ? -16.735 14.834 -8.024 1.00 19.87 379 ILE A C 1
ATOM 1274 O O . ILE A 1 176 ? -17.583 14.346 -8.782 1.00 19.15 379 ILE A O 1
ATOM 1279 N N . GLY A 1 177 ? -16.242 14.178 -6.972 1.00 19.65 380 GLY A N 1
ATOM 1280 C CA . GLY A 1 177 ? -16.698 12.824 -6.649 1.00 19.92 380 GLY A CA 1
ATOM 1281 C C . GLY A 1 177 ? -16.336 12.441 -5.234 1.00 19.93 380 GLY A C 1
ATOM 1282 O O . GLY A 1 177 ? -15.152 12.375 -4.887 1.00 20.69 380 GLY A O 1
ATOM 1283 N N . VAL A 1 178 ? -17.346 12.205 -4.408 1.00 19.52 381 VAL A N 1
ATOM 1284 C CA . VAL A 1 178 ? -17.134 11.727 -3.044 1.00 19.45 381 VAL A CA 1
ATOM 1285 C C . VAL A 1 178 ? -17.967 10.480 -2.860 1.00 20.40 381 VAL A C 1
ATOM 1286 O O . VAL A 1 178 ? -19.192 10.511 -3.049 1.00 20.83 381 VAL A O 1
ATOM 1290 N N . ASP A 1 179 ? -17.303 9.389 -2.497 1.00 20.96 382 ASP A N 1
ATOM 1291 C CA . ASP A 1 179 ? -17.988 8.125 -2.233 1.00 21.75 382 ASP A CA 1
ATOM 1292 C C . ASP A 1 179 ? -18.461 8.127 -0.795 1.00 22.04 382 ASP A C 1
ATOM 1293 O O . ASP A 1 179 ? -17.672 7.887 0.110 1.00 22.20 382 ASP A O 1
ATOM 1298 N N . THR A 1 180 ? -19.744 8.389 -0.583 1.00 22.39 383 THR A N 1
ATOM 1299 C CA . THR A 1 180 ? -20.273 8.457 0.786 1.00 23.25 383 THR A CA 1
ATOM 1300 C C . THR A 1 180 ? -20.944 7.160 1.211 1.00 23.62 383 THR A C 1
ATOM 1301 O O . THR A 1 180 ? -21.319 7.040 2.370 1.00 23.04 383 THR A O 1
ATOM 1305 N N . ALA A 1 181 ? -21.130 6.217 0.272 1.00 23.51 384 ALA A N 1
ATOM 1306 C CA . ALA A 1 181 ? -21.947 5.027 0.537 1.00 23.47 384 ALA A CA 1
ATOM 1307 C C . ALA A 1 181 ? -21.183 3.740 0.789 1.00 23.65 384 ALA A C 1
ATOM 1308 O O . ALA A 1 181 ? -21.649 2.905 1.549 1.00 24.49 384 ALA A O 1
ATOM 1310 N N . SER A 1 182 ? -20.058 3.519 0.122 1.00 23.01 385 SER A N 1
ATOM 1311 C CA . SER A 1 182 ? -19.506 2.166 0.135 1.00 22.71 385 SER A CA 1
ATOM 1312 C C . SER A 1 182 ? -18.722 1.849 1.389 1.00 23.28 385 SER A C 1
ATOM 1313 O O . SER A 1 182 ? -18.535 0.684 1.687 1.00 23.97 385 SER A O 1
ATOM 1316 N N . GLY A 1 183 ? -18.229 2.875 2.086 1.00 22.98 386 GLY A N 1
ATOM 1317 C CA . GLY A 1 183 ? -17.338 2.676 3.211 1.00 22.83 386 GLY A CA 1
ATOM 1318 C C . GLY A 1 183 ? -15.851 2.789 2.858 1.00 23.39 386 GLY A C 1
ATOM 1319 O O . GLY A 1 183 ? -15.010 2.968 3.762 1.00 23.62 386 GLY A O 1
ATOM 1320 N N . GLN A 1 184 ? -15.512 2.661 1.574 1.00 22.33 387 GLN A N 1
ATOM 1321 C CA . GLN A 1 184 ? -14.137 2.880 1.101 1.00 22.60 387 GLN A CA 1
ATOM 1322 C C . GLN A 1 184 ? -13.667 4.332 1.258 1.00 22.41 387 GLN A C 1
ATOM 1323 O O . GLN A 1 184 ? -12.461 4.586 1.334 1.00 22.91 387 GLN A O 1
ATOM 1329 N N . ASN A 1 185 ? -14.606 5.283 1.271 1.00 20.96 388 ASN A N 1
ATOM 1330 C CA . ASN A 1 185 ? -14.266 6.691 1.487 1.00 20.28 388 ASN A CA 1
ATOM 1331 C C . ASN A 1 185 ? -13.295 7.336 0.481 1.00 18.61 388 ASN A C 1
ATOM 1332 O O . ASN A 1 185 ? -12.343 8.002 0.890 1.00 17.75 388 ASN A O 1
ATOM 1337 N N . THR A 1 186 ? -13.552 7.158 -0.811 1.00 16.52 389 THR A N 1
ATOM 1338 C CA . THR A 1 186 ? -12.720 7.741 -1.826 1.00 16.54 389 THR A CA 1
ATOM 1339 C C . THR A 1 186 ? -13.237 9.098 -2.293 1.00 17.14 389 THR A C 1
ATOM 1340 O O . THR A 1 186 ? -14.386 9.466 -2.037 1.00 18.18 389 THR A O 1
ATOM 1344 N N . TYR A 1 187 ? -12.370 9.879 -2.929 1.00 17.56 390 TYR A N 1
ATOM 1345 C CA . TYR A 1 187 ? -12.810 11.093 -3.584 1.00 17.90 390 TYR A CA 1
ATOM 1346 C C . TYR A 1 187 ? -11.962 11.409 -4.799 1.00 18.45 390 TYR A C 1
ATOM 1347 O O . TYR A 1 187 ? -10.807 10.992 -4.883 1.00 17.62 390 TYR A O 1
ATOM 1356 N N . LYS A 1 188 ? -12.566 12.140 -5.735 1.00 19.28 391 LYS A N 1
ATOM 1357 C CA . LYS A 1 188 ? -11.911 12.548 -6.955 1.00 20.36 391 LYS A CA 1
ATOM 1358 C C . LYS A 1 188 ? -11.834 14.078 -6.968 1.00 20.05 391 LYS A C 1
ATOM 1359 O O . LYS A 1 188 ? -12.817 14.771 -6.663 1.00 20.05 391 LYS A O 1
ATOM 1365 N N . GLN A 1 189 ? -10.692 14.618 -7.362 1.00 19.22 392 GLN A N 1
ATOM 1366 C CA . GLN A 1 189 ? -10.529 16.059 -7.340 1.00 18.82 392 GLN A CA 1
ATOM 1367 C C . GLN A 1 189 ? -9.673 16.444 -8.528 1.00 18.89 392 GLN A C 1
ATOM 1368 O O . GLN A 1 189 ? -8.636 15.788 -8.782 1.00 19.58 392 GLN A O 1
ATOM 1374 N N . THR A 1 190 ? -10.124 17.466 -9.265 1.00 17.55 393 THR A N 1
ATOM 1375 C CA . THR A 1 190 ? -9.380 18.006 -10.387 1.00 16.93 393 THR A CA 1
ATOM 1376 C C . THR A 1 190 ? -8.697 19.263 -9.935 1.00 17.21 393 THR A C 1
ATOM 1377 O O . THR A 1 190 ? -9.330 20.115 -9.286 1.00 18.86 393 THR A O 1
ATOM 1381 N N . VAL A 1 191 ? -7.406 19.380 -10.232 1.00 16.08 394 VAL A N 1
ATOM 1382 C CA . VAL A 1 191 ? -6.673 20.595 -9.909 1.00 14.55 394 VAL A CA 1
ATOM 1383 C C . VAL A 1 191 ? -6.149 21.145 -11.225 1.00 15.14 394 VAL A C 1
ATOM 1384 O O . VAL A 1 191 ? -5.493 20.410 -11.993 1.00 15.57 394 VAL A O 1
ATOM 1388 N N . PHE A 1 192 ? -6.456 22.405 -11.529 1.00 14.34 395 PHE A N 1
ATOM 1389 C CA . PHE A 1 192 ? -5.809 23.046 -12.672 1.00 14.57 395 PHE A CA 1
ATOM 1390 C C . PHE A 1 192 ? -4.638 23.859 -12.129 1.00 15.34 395 PHE A C 1
ATOM 1391 O O . PHE A 1 192 ? -4.854 24.772 -11.328 1.00 14.98 395 PHE A O 1
ATOM 1399 N N . VAL A 1 193 ? -3.414 23.496 -12.535 1.00 15.33 396 VAL A N 1
ATOM 1400 C CA . VAL A 1 193 ? -2.194 24.206 -12.166 1.00 15.07 396 VAL A CA 1
ATOM 1401 C C . VAL A 1 193 ? -1.875 25.179 -13.315 1.00 16.82 396 VAL A C 1
ATOM 1402 O O . VAL A 1 193 ? -1.858 24.787 -14.513 1.00 16.58 396 VAL A O 1
ATOM 1406 N N . ASN A 1 194 ? -1.648 26.454 -12.962 1.00 17.68 397 ASN A N 1
ATOM 1407 C CA . ASN A 1 194 ? -1.341 27.521 -13.933 1.00 16.88 397 ASN A CA 1
ATOM 1408 C C . ASN A 1 194 ? -2.417 27.631 -15.030 1.00 16.74 397 ASN A C 1
ATOM 1409 O O . ASN A 1 194 ? -2.096 27.607 -16.227 1.00 17.23 397 ASN A O 1
ATOM 1414 N N . PRO A 1 195 ? -3.709 27.707 -14.646 1.00 16.43 398 PRO A N 1
ATOM 1415 C CA . PRO A 1 195 ? -4.749 27.825 -15.721 1.00 17.04 398 PRO A CA 1
ATOM 1416 C C . PRO A 1 195 ? -4.635 29.079 -16.578 1.00 18.05 398 PRO A C 1
ATOM 1417 O O . PRO A 1 195 ? -5.200 29.114 -17.664 1.00 18.94 398 PRO A O 1
ATOM 1421 N N . LYS A 1 196 ? -3.936 30.096 -16.074 1.00 18.64 399 LYS A N 1
ATOM 1422 C CA . LYS A 1 196 ? -3.638 31.301 -16.818 1.00 19.25 399 LYS A CA 1
ATOM 1423 C C . LYS A 1 196 ? -2.559 31.063 -17.856 1.00 20.29 399 LYS A C 1
ATOM 1424 O O . LYS A 1 196 ? -2.355 31.892 -18.759 1.00 22.15 399 LYS A O 1
ATOM 1430 N N . GLN A 1 197 ? -1.849 29.954 -17.717 1.00 20.22 400 GLN A N 1
ATOM 1431 C CA . GLN A 1 197 ? -0.728 29.623 -18.585 1.00 20.32 400 GLN A CA 1
ATOM 1432 C C . GLN A 1 197 ? 0.323 30.716 -18.635 1.00 20.08 400 GLN A C 1
ATOM 1433 O O . GLN A 1 197 ? 0.732 31.131 -19.703 1.00 19.81 400 GLN A O 1
ATOM 1439 N N . ARG A 1 198 ? 0.769 31.152 -17.468 1.00 20.10 401 ARG A N 1
ATOM 1440 C CA . ARG A 1 198 ? 1.796 32.169 -17.374 1.00 20.06 401 ARG A CA 1
ATOM 1441 C C . ARG A 1 198 ? 3.147 31.477 -17.385 1.00 20.90 401 ARG A C 1
ATOM 1442 O O . ARG A 1 198 ? 3.215 30.237 -17.288 1.00 21.53 401 ARG A O 1
ATOM 1450 N N . VAL A 1 199 ? 4.212 32.274 -17.517 1.00 20.74 402 VAL A N 1
ATOM 1451 C CA . VAL A 1 199 ? 5.579 31.775 -17.506 1.00 20.49 402 VAL A CA 1
ATOM 1452 C C . VAL A 1 199 ? 6.034 31.921 -16.064 1.00 21.27 402 VAL A C 1
ATOM 1453 O O . VAL A 1 199 ? 6.089 33.035 -15.525 1.00 21.65 402 VAL A O 1
ATOM 1457 N N . LEU A 1 200 ? 6.293 30.801 -15.405 1.00 21.37 403 LEU A N 1
ATOM 1458 C CA . LEU A 1 200 ? 6.557 30.839 -13.959 1.00 21.53 403 LEU A CA 1
ATOM 1459 C C . LEU A 1 200 ? 7.845 30.102 -13.574 1.00 21.93 403 LEU A C 1
ATOM 1460 O O . LEU A 1 200 ? 8.240 29.155 -14.240 1.00 22.10 403 LEU A O 1
ATOM 1465 N N . GLY A 1 201 ? 8.508 30.539 -12.510 1.00 22.71 404 GLY A N 1
ATOM 1466 C CA . GLY A 1 201 ? 9.754 29.889 -12.091 1.00 23.04 404 GLY A CA 1
ATOM 1467 C C . GLY A 1 201 ? 9.662 29.238 -10.721 1.00 23.79 404 GLY A C 1
ATOM 1468 O O . GLY A 1 201 ? 8.914 29.713 -9.831 1.00 23.55 404 GLY A O 1
ATOM 1469 N N . ASN A 1 202 ? 10.430 28.159 -10.534 1.00 23.86 405 ASN A N 1
ATOM 1470 C CA . ASN A 1 202 ? 10.531 27.486 -9.232 1.00 23.76 405 ASN A CA 1
ATOM 1471 C C . ASN A 1 202 ? 9.138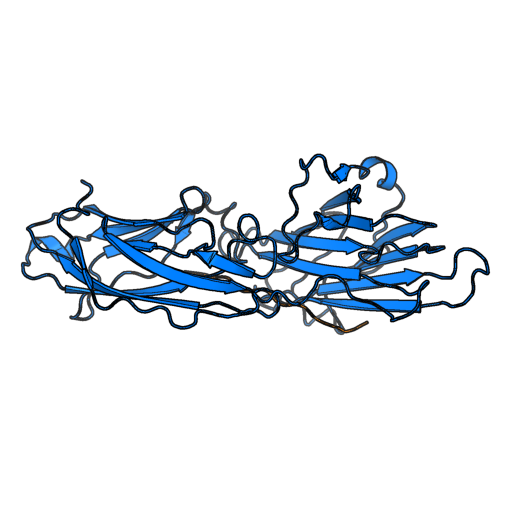 27.254 -8.641 1.00 23.32 405 ASN A C 1
ATOM 1472 O O . ASN A 1 202 ? 8.901 27.494 -7.442 1.00 23.15 405 ASN A O 1
ATOM 1477 N N . THR A 1 203 ? 8.221 26.788 -9.490 1.00 22.76 406 THR A N 1
ATOM 1478 C CA . THR A 1 203 ? 6.827 26.573 -9.087 1.00 22.68 406 THR A CA 1
ATOM 1479 C C . THR A 1 203 ? 6.665 25.324 -8.226 1.00 22.77 406 THR A C 1
ATOM 1480 O O . THR A 1 203 ? 7.162 24.232 -8.591 1.00 21.54 406 THR A O 1
ATOM 1484 N N . TRP A 1 204 ? 5.957 25.505 -7.108 1.00 22.64 407 TRP A N 1
ATOM 1485 C CA . TRP A 1 204 ? 5.602 24.436 -6.189 1.00 23.09 407 TRP A CA 1
ATOM 1486 C C . TRP A 1 204 ? 4.080 24.391 -6.025 1.00 23.00 407 TRP A C 1
ATOM 1487 O O . TRP A 1 204 ? 3.422 25.452 -5.903 1.00 22.86 407 TRP A O 1
ATOM 1498 N N . VAL A 1 205 ? 3.518 23.182 -5.999 1.00 21.73 408 VAL A N 1
ATOM 1499 C CA . VAL A 1 205 ? 2.088 23.027 -5.756 1.00 21.03 408 VAL A CA 1
ATOM 1500 C C . VAL A 1 205 ? 1.878 22.132 -4.553 1.00 21.16 408 VAL A C 1
ATOM 1501 O O . VAL A 1 205 ? 2.516 21.098 -4.449 1.00 21.76 408 VAL A O 1
ATOM 1505 N N . TYR A 1 206 ? 0.986 22.525 -3.648 1.00 20.90 409 TYR A N 1
ATOM 1506 C CA . TYR A 1 206 ? 0.715 21.746 -2.452 1.00 20.76 409 TYR A CA 1
ATOM 1507 C C . TYR A 1 206 ? -0.731 21.364 -2.473 1.00 20.90 409 TYR A C 1
ATOM 1508 O O . TYR A 1 206 ? -1.612 22.214 -2.658 1.00 20.18 409 TYR A O 1
ATOM 1517 N N . ILE A 1 207 ? -0.981 20.077 -2.265 1.00 20.47 410 ILE A N 1
ATOM 1518 C CA . ILE A 1 207 ? -2.336 19.600 -2.198 1.00 19.66 410 ILE A CA 1
ATOM 1519 C C . ILE A 1 207 ? -2.575 19.117 -0.787 1.00 20.56 410 ILE A C 1
ATOM 1520 O O . ILE A 1 207 ? -2.017 18.120 -0.374 1.00 21.42 410 ILE A O 1
ATOM 1525 N N . LYS A 1 208 ? -3.412 19.835 -0.052 1.00 21.45 411 LYS A N 1
ATOM 1526 C CA . LYS A 1 208 ? -3.662 19.572 1.364 1.00 22.38 411 LYS A CA 1
ATOM 1527 C C . LYS A 1 208 ? -4.999 18.858 1.602 1.00 23.39 411 LYS A C 1
ATOM 1528 O O . LYS A 1 208 ? -5.976 19.065 0.862 1.00 24.09 411 LYS A O 1
ATOM 1534 N N . GLY A 1 209 ? -5.058 18.021 2.635 1.00 22.87 412 GLY A N 1
ATOM 1535 C CA . GLY A 1 209 ? -6.297 17.338 2.929 1.00 22.71 412 GLY A CA 1
ATOM 1536 C C . GLY A 1 209 ? -7.084 18.081 3.983 1.00 23.23 412 GLY A C 1
ATOM 1537 O O . GLY A 1 209 ? -7.965 17.497 4.625 1.00 24.06 412 GLY A O 1
ATOM 1538 N N . TYR A 1 210 ? -6.760 19.358 4.174 1.00 22.51 413 TYR A N 1
ATOM 1539 C CA . TYR A 1 210 ? -7.389 20.209 5.161 1.00 22.82 413 TYR A CA 1
ATOM 1540 C C . TYR A 1 210 ? -7.194 21.677 4.717 1.00 24.35 413 TYR A C 1
ATOM 1541 O O . TYR A 1 210 ? -6.489 21.942 3.742 1.00 24.28 413 TYR A O 1
ATOM 1550 N N . GLN A 1 211 ? -7.783 22.628 5.442 1.00 25.79 414 GLN A N 1
ATOM 1551 C CA . GLN A 1 211 ? -7.617 24.044 5.108 1.00 27.59 414 GLN A CA 1
ATOM 1552 C C . GLN A 1 211 ? -6.683 24.758 6.089 1.00 28.87 414 GLN A C 1
ATOM 1553 O O . GLN A 1 211 ? -5.470 24.776 5.892 1.00 29.56 414 GLN A O 1
ATOM 1559 N N . ASP A 1 212 ? -7.254 25.298 7.159 1.00 31.03 415 ASP A N 1
ATOM 1560 C CA . ASP A 1 212 ? -6.520 26.036 8.172 1.00 32.45 415 ASP A CA 1
ATOM 1561 C C . ASP A 1 212 ? -6.145 25.083 9.289 1.00 32.75 415 ASP A C 1
ATOM 1562 O O . ASP A 1 212 ? -5.013 25.057 9.703 1.00 33.40 415 ASP A O 1
ATOM 1564 N N . LYS A 1 213 ? -7.102 24.288 9.761 1.00 33.76 416 LYS A N 1
ATOM 1565 C CA . LYS A 1 213 ? -6.883 23.364 10.881 1.00 34.27 416 LYS A CA 1
ATOM 1566 C C . LYS A 1 213 ? -6.983 21.938 10.405 1.00 33.95 416 LYS A C 1
ATOM 1567 O O . LYS A 1 213 ? -7.991 21.542 9.809 1.00 34.26 416 LYS A O 1
ATOM 1573 N N . ILE A 1 214 ? -5.955 21.154 10.680 1.00 33.33 417 ILE A N 1
ATOM 1574 C CA . ILE A 1 214 ? -5.918 19.756 10.283 1.00 33.36 417 ILE A CA 1
ATOM 1575 C C . ILE A 1 214 ? -7.028 18.898 10.933 1.00 33.67 417 ILE A C 1
ATOM 1576 O O . ILE A 1 214 ? -7.493 17.940 10.327 1.00 33.33 417 ILE A O 1
ATOM 1581 N N . GLU A 1 215 ? -7.461 19.243 12.144 1.00 33.88 418 GLU A N 1
ATOM 1582 C CA . GLU A 1 215 ? -8.434 18.418 12.845 1.00 34.56 418 GLU A CA 1
ATOM 1583 C C . GLU A 1 215 ? -9.867 18.739 12.449 1.00 33.27 418 GLU A C 1
ATOM 1584 O O . GLU A 1 215 ? -10.797 18.087 12.917 1.00 33.23 418 GLU A O 1
ATOM 1590 N N . GLU A 1 216 ? -10.045 19.722 11.578 1.00 31.77 419 GLU A N 1
ATOM 1591 C CA . GLU A 1 216 ? -11.377 20.056 11.098 1.00 30.63 419 GLU A CA 1
ATOM 1592 C C . GLU A 1 216 ? -11.696 19.487 9.719 1.00 28.76 419 GLU A C 1
ATOM 1593 O O . GLU A 1 216 ? -12.709 19.831 9.122 1.00 28.76 419 GLU A O 1
ATOM 1599 N N . SER A 1 217 ? -10.842 18.620 9.209 1.00 26.83 420 SER A N 1
ATOM 1600 C CA . SER A 1 217 ? -11.108 17.982 7.934 1.00 25.87 420 SER A CA 1
ATOM 1601 C C . SER A 1 217 ? -10.951 16.474 8.016 1.00 25.20 420 SER A C 1
ATOM 1602 O O . SER A 1 217 ? -10.072 15.991 8.727 1.00 25.87 420 SER A O 1
ATOM 1605 N N . SER A 1 218 ? -11.779 15.733 7.282 1.00 23.27 421 SER A N 1
ATOM 1606 C CA . SER A 1 218 ? -11.627 14.284 7.229 1.00 22.26 421 SER A CA 1
ATOM 1607 C C . SER A 1 218 ? -10.616 13.893 6.151 1.00 21.35 421 SER A C 1
ATOM 1608 O O . SER A 1 218 ? -10.282 12.723 5.999 1.00 20.44 421 SER A O 1
ATOM 1611 N N . GLY A 1 219 ? -10.148 14.879 5.388 1.00 20.43 422 GLY A N 1
ATOM 1612 C CA . GLY A 1 219 ? -9.161 14.627 4.356 1.00 20.41 422 GLY A CA 1
ATOM 1613 C C . GLY A 1 219 ? -7.948 13.851 4.844 1.00 21.23 422 GLY A C 1
ATOM 1614 O O . GLY A 1 219 ? -7.467 14.028 5.989 1.00 20.41 422 GLY A O 1
ATOM 1615 N N . LYS A 1 220 ? -7.414 13.025 3.951 1.00 21.77 423 LYS A N 1
ATOM 1616 C CA . LYS A 1 220 ? -6.329 12.120 4.292 1.00 23.24 423 LYS A CA 1
ATOM 1617 C C . LYS A 1 220 ? -5.435 12.054 3.072 1.00 23.09 423 LYS A C 1
ATOM 1618 O O . LYS A 1 220 ? -5.736 11.323 2.117 1.00 24.77 423 LYS A O 1
ATOM 1624 N N . VAL A 1 221 ? -4.366 12.846 3.063 1.00 21.83 424 VAL A N 1
ATOM 1625 C CA . VAL A 1 221 ? -3.450 12.900 1.918 1.00 19.62 424 VAL A CA 1
ATOM 1626 C C . VAL A 1 221 ? -2.112 12.309 2.365 1.00 20.24 424 VAL A C 1
ATOM 1627 O O . VAL A 1 221 ? -1.525 12.763 3.357 1.00 20.56 424 VAL A O 1
ATOM 1631 N N . SER A 1 222 ? -1.615 11.315 1.643 1.00 20.02 425 SER A N 1
ATOM 1632 C CA . SER A 1 222 ? -0.354 10.658 2.027 1.00 21.22 425 SER A CA 1
ATOM 1633 C C . SER A 1 222 ? 0.095 9.813 0.871 1.00 21.57 425 SER A C 1
ATOM 1634 O O . SER A 1 222 ? -0.630 9.708 -0.127 1.00 23.34 425 SER A O 1
ATOM 1637 N N . ALA A 1 223 ? 1.273 9.219 0.984 1.00 20.95 426 ALA A N 1
ATOM 1638 C CA . ALA A 1 223 ? 1.795 8.367 -0.070 1.00 21.27 426 ALA A CA 1
ATOM 1639 C C . ALA A 1 223 ? 0.956 7.109 -0.300 1.00 21.78 426 ALA A C 1
ATOM 1640 O O . ALA A 1 223 ? 0.958 6.589 -1.409 1.00 22.02 426 ALA A O 1
ATOM 1642 N N . THR A 1 224 ? 0.269 6.602 0.731 1.00 22.31 427 THR A N 1
ATOM 1643 C CA . THR A 1 224 ? -0.586 5.429 0.540 1.00 23.98 427 THR A CA 1
ATOM 1644 C C . THR A 1 224 ? -2.056 5.786 0.305 1.00 23.96 427 THR A C 1
ATOM 1645 O O . THR A 1 224 ? -2.800 4.984 -0.227 1.00 24.11 427 THR A O 1
ATOM 1649 N N . ASP A 1 225 ? -2.477 6.983 0.713 1.00 23.97 428 ASP A N 1
ATOM 1650 C CA . ASP A 1 225 ? -3.881 7.376 0.562 1.00 23.46 428 ASP A CA 1
ATOM 1651 C C . ASP A 1 225 ? -4.219 8.100 -0.754 1.00 22.85 428 ASP A C 1
ATOM 1652 O O . ASP A 1 225 ? -5.398 8.232 -1.088 1.00 22.12 428 ASP A O 1
ATOM 1657 N N . THR A 1 226 ? -3.198 8.547 -1.493 1.00 21.57 429 THR A N 1
ATOM 1658 C CA . THR A 1 226 ? -3.422 9.468 -2.596 1.00 20.68 429 THR A CA 1
ATOM 1659 C C . THR A 1 226 ? -2.684 9.025 -3.838 1.00 21.16 429 THR A C 1
ATOM 1660 O O . THR A 1 226 ? -1.499 8.656 -3.771 1.00 21.35 429 THR A O 1
ATOM 1664 N N . LYS A 1 227 ? -3.362 9.102 -4.976 1.00 20.99 430 LYS A N 1
ATOM 1665 C CA . LYS A 1 227 ? -2.718 8.865 -6.240 1.00 22.13 430 LYS A CA 1
ATOM 1666 C C . LYS A 1 227 ? -2.901 10.088 -7.067 1.00 20.92 430 LYS A C 1
ATOM 1667 O O . LYS A 1 227 ? -3.993 10.648 -7.120 1.00 21.25 430 LYS A O 1
ATOM 1673 N N . LEU A 1 228 ? -1.826 10.477 -7.736 1.00 20.38 431 LEU A N 1
ATOM 1674 C CA . LEU A 1 228 ? -1.819 11.662 -8.566 1.00 19.88 431 LEU A CA 1
ATOM 1675 C C . LEU A 1 228 ? -1.508 11.318 -10.015 1.00 19.94 431 LEU A C 1
ATOM 1676 O O . LEU A 1 228 ? -0.635 10.518 -10.280 1.00 20.89 431 LEU A O 1
ATOM 1681 N N . ARG A 1 229 ? -2.236 11.904 -10.951 1.00 19.33 432 ARG A N 1
ATOM 1682 C CA . ARG A 1 229 ? -1.836 11.837 -12.333 1.00 19.47 432 ARG A CA 1
ATOM 1683 C C . ARG A 1 229 ? -1.762 13.262 -12.835 1.00 19.83 432 ARG A C 1
ATOM 1684 O O . ARG A 1 229 ? -2.624 14.091 -12.524 1.00 20.16 432 ARG A O 1
ATOM 1692 N N . ILE A 1 230 ? -0.699 13.551 -13.575 1.00 19.64 433 ILE A N 1
ATOM 1693 C CA . ILE A 1 230 ? -0.395 14.907 -13.975 1.00 19.26 433 ILE A CA 1
ATOM 1694 C C . ILE A 1 230 ? -0.382 14.978 -15.495 1.00 19.50 433 ILE A C 1
ATOM 1695 O O . ILE A 1 230 ? 0.189 14.117 -16.149 1.00 19.60 433 ILE A O 1
ATOM 1700 N N . PHE A 1 231 ? -1.050 15.977 -16.058 1.00 19.89 434 PHE A N 1
ATOM 1701 C CA . PHE A 1 231 ? -1.129 16.127 -17.512 1.00 20.11 434 PHE A CA 1
ATOM 1702 C C . PHE A 1 231 ? -0.716 17.514 -17.985 1.00 21.25 434 PHE A C 1
ATOM 1703 O O . PHE A 1 231 ? -1.070 18.551 -17.396 1.00 21.84 434 PHE A O 1
ATOM 1711 N N . GLU A 1 232 ? 0.019 17.533 -19.076 1.00 21.80 435 GLU A N 1
ATOM 1712 C CA . GLU A 1 232 ? 0.348 18.771 -19.737 1.00 22.75 435 GLU A CA 1
ATOM 1713 C C . GLU A 1 232 ? -0.799 19.107 -20.677 1.00 22.76 435 GLU A C 1
ATOM 1714 O O . GLU A 1 232 ? -1.186 18.279 -21.520 1.00 24.11 435 GLU A O 1
ATOM 1720 N N . VAL A 1 233 ? -1.352 20.306 -20.558 1.00 21.81 436 VAL A N 1
ATOM 1721 C CA . VAL A 1 233 ? -2.466 20.697 -21.405 1.00 21.03 436 VAL A CA 1
ATOM 1722 C C . VAL A 1 233 ? -1.969 21.278 -22.711 1.00 21.89 436 VAL A C 1
ATOM 1723 O O . VAL A 1 233 ? -1.077 22.127 -22.721 1.00 22.28 436 VAL A O 1
ATOM 1727 N N . ASN A 1 234 ? -2.554 20.851 -23.822 1.00 22.53 437 ASN A N 1
ATOM 1728 C CA . ASN A 1 234 ? -2.145 21.377 -25.103 1.00 22.86 437 ASN A CA 1
ATOM 1729 C C . ASN A 1 234 ? -2.867 22.698 -25.426 1.00 23.00 437 ASN A C 1
ATOM 1730 O O . ASN A 1 234 ? -2.256 23.758 -25.456 1.00 22.97 437 ASN A O 1
ATOM 1735 N N . ASP A 1 235 ? -4.165 22.614 -25.676 1.00 23.16 438 ASP A N 1
ATOM 1736 C CA . ASP A 1 235 ? -4.986 23.764 -25.959 1.00 23.30 438 ASP A CA 1
ATOM 1737 C C . ASP A 1 235 ? -5.842 24.060 -24.723 1.00 23.03 438 ASP A C 1
ATOM 1738 O O . ASP A 1 235 ? -6.842 23.390 -24.433 1.00 23.03 438 ASP A O 1
ATOM 1743 N N . THR A 1 236 ? -5.423 25.076 -23.999 1.00 23.63 439 THR A N 1
ATOM 1744 C CA . THR A 1 236 ? -6.093 25.517 -22.775 1.00 24.64 439 THR A CA 1
ATOM 1745 C C . THR A 1 236 ? -7.555 25.960 -22.941 1.00 24.01 439 THR A C 1
ATOM 1746 O O . THR A 1 236 ? -8.339 25.850 -22.003 1.00 24.26 439 THR A O 1
ATOM 1750 N N . SER A 1 237 ? -7.924 26.432 -24.125 1.00 23.57 440 SER A N 1
ATOM 1751 C CA . SER A 1 237 ? -9.285 26.883 -24.363 1.00 23.42 440 SER A CA 1
ATOM 1752 C C . SER A 1 237 ? -10.278 25.718 -24.360 1.00 23.25 440 SER A C 1
ATOM 1753 O O . SER A 1 237 ? -11.468 25.948 -24.268 1.00 23.34 440 SER A O 1
ATOM 1756 N N . LYS A 1 238 ? -9.803 24.481 -24.484 1.00 22.71 441 LYS A N 1
ATOM 1757 C CA . LYS A 1 238 ? -10.712 23.328 -24.396 1.00 22.61 441 LYS A CA 1
ATOM 1758 C C . LYS A 1 238 ? -10.924 22.799 -22.975 1.00 21.74 441 LYS A C 1
ATOM 1759 O O . LYS A 1 238 ? -11.650 21.858 -22.793 1.00 22.04 441 LYS A O 1
ATOM 1765 N N . LEU A 1 239 ? -10.301 23.401 -21.971 1.00 20.95 442 LEU A N 1
ATOM 1766 C CA . LEU A 1 239 ? -10.476 22.918 -20.597 1.00 20.87 442 LEU A CA 1
ATOM 1767 C C . LEU A 1 239 ? -11.895 23.241 -20.096 1.00 20.59 442 LEU A C 1
ATOM 1768 O O . LEU A 1 239 ? -12.498 24.230 -20.500 1.00 19.78 442 LEU A O 1
ATOM 1773 N N . SER A 1 240 ? -12.419 22.396 -19.229 1.00 20.08 443 SER A N 1
ATOM 1774 C CA . SER A 1 240 ? -13.750 22.594 -18.716 1.00 20.88 443 SER A CA 1
ATOM 1775 C C . SER A 1 240 ? -13.829 23.689 -17.638 1.00 21.65 443 SER A C 1
ATOM 1776 O O . SER A 1 240 ? -12.846 24.071 -16.974 1.00 23.11 443 SER A O 1
ATOM 1779 N N . GLU A 1 241 ? -15.038 24.175 -17.466 1.00 21.73 444 GLU A N 1
ATOM 1780 C CA . GLU A 1 241 ? -15.358 25.008 -16.337 1.00 22.33 444 GLU A CA 1
ATOM 1781 C C . GLU A 1 241 ? -16.040 24.247 -15.276 1.00 21.65 444 GLU A C 1
ATOM 1782 O O . GLU A 1 241 ? -16.156 24.717 -14.165 1.00 22.65 444 GLU A O 1
ATOM 1788 N N . SER A 1 242 ? -16.485 23.052 -15.640 1.00 20.62 445 SER A N 1
ATOM 1789 C CA . SER A 1 242 ? -17.098 22.158 -14.714 1.00 19.51 445 SER A CA 1
ATOM 1790 C C . SER A 1 242 ? -16.060 21.417 -13.866 1.00 18.83 445 SER A C 1
ATOM 1791 O O . SER A 1 242 ? -16.424 20.770 -12.887 1.00 18.41 445 SER A O 1
ATOM 1794 N N . TYR A 1 243 ? -14.783 21.538 -14.239 1.00 17.87 446 TYR A N 1
ATOM 1795 C CA . TYR A 1 243 ? -13.668 20.742 -13.662 1.00 17.27 446 TYR A CA 1
ATOM 1796 C C . TYR A 1 243 ? -13.635 19.276 -14.078 1.00 17.80 446 TYR A C 1
ATOM 1797 O O . TYR A 1 243 ? -12.807 18.499 -13.576 1.00 18.29 446 TYR A O 1
ATOM 1806 N N . TYR A 1 244 ? -14.529 18.878 -14.972 1.00 17.15 447 TYR A N 1
ATOM 1807 C CA . TYR A 1 244 ? -14.405 17.572 -15.509 1.00 18.73 447 TYR A CA 1
ATOM 1808 C C . TYR A 1 244 ? -13.154 17.504 -16.393 1.00 19.41 447 TYR A C 1
ATOM 1809 O O . TYR A 1 244 ? -12.824 18.467 -17.130 1.00 19.96 447 TYR A O 1
ATOM 1818 N N . ALA A 1 245 ? -12.450 16.386 -16.308 1.00 19.20 448 ALA A N 1
ATOM 1819 C CA . ALA A 1 245 ? -11.239 16.200 -17.117 1.00 20.46 448 ALA A CA 1
ATOM 1820 C C . ALA A 1 245 ? -11.009 14.702 -17.355 1.00 21.21 448 ALA A C 1
ATOM 1821 O O . ALA A 1 245 ? -10.802 13.930 -16.427 1.00 21.89 448 ALA A O 1
ATOM 1823 N N . ASP A 1 246 ? -11.099 14.308 -18.608 1.00 22.31 449 ASP A N 1
ATOM 1824 C CA . ASP A 1 246 ? -10.919 12.937 -19.032 1.00 23.72 449 ASP A CA 1
ATOM 1825 C C . ASP A 1 246 ? -9.394 12.618 -19.245 1.00 23.63 449 ASP A C 1
ATOM 1826 O O . ASP A 1 246 ? -8.787 13.056 -20.234 1.00 23.03 449 ASP A O 1
ATOM 1831 N N . PRO A 1 247 ? -8.791 11.797 -18.365 1.00 23.98 450 PRO A N 1
ATOM 1832 C CA . PRO A 1 247 ? -7.343 11.516 -18.522 1.00 23.93 450 PRO A CA 1
ATOM 1833 C C . PRO A 1 247 ? -6.952 10.959 -19.893 1.00 24.03 450 PRO A C 1
ATOM 1834 O O . PRO A 1 247 ? -5.796 11.065 -20.270 1.00 24.36 450 PRO A O 1
ATOM 1838 N N . ASN A 1 248 ? -7.910 10.434 -20.660 1.00 24.36 451 ASN A N 1
ATOM 1839 C CA . ASN A 1 248 ? -7.623 9.859 -21.997 1.00 23.58 451 ASN A CA 1
ATOM 1840 C C . ASN A 1 248 ? -7.878 10.835 -23.140 1.00 23.57 451 ASN A C 1
ATOM 1841 O O . ASN A 1 248 ? -7.829 10.489 -24.329 1.00 22.62 451 ASN A O 1
ATOM 1846 N N . ASP A 1 249 ? -8.141 12.080 -22.769 1.00 24.70 452 ASP A N 1
ATOM 1847 C CA . ASP A 1 249 ? -8.371 13.133 -23.734 1.00 25.26 452 ASP A CA 1
ATOM 1848 C C . ASP A 1 249 ? -7.050 13.428 -24.438 1.00 25.72 452 ASP A C 1
ATOM 1849 O O . ASP A 1 249 ? -6.015 13.586 -23.796 1.00 25.08 452 ASP A O 1
ATOM 1854 N N . SER A 1 250 ? -7.096 13.503 -25.763 1.00 26.38 453 SER A N 1
ATOM 1855 C CA . SER A 1 250 ? -5.901 13.755 -26.536 1.00 27.27 453 SER A CA 1
ATOM 1856 C C . SER A 1 250 ? -5.393 15.201 -26.427 1.00 27.13 453 SER A C 1
ATOM 1857 O O . SER A 1 250 ? -4.300 15.513 -26.921 1.00 28.19 453 SER A O 1
ATOM 1860 N N . ASN A 1 251 ? -6.174 16.086 -25.806 1.00 25.79 454 ASN A N 1
ATOM 1861 C CA . ASN A 1 251 ? -5.720 17.451 -25.573 1.00 24.00 454 ASN A CA 1
ATOM 1862 C C . ASN A 1 251 ? -4.802 17.483 -24.354 1.00 23.40 454 ASN A C 1
ATOM 1863 O O . ASN A 1 251 ? -4.230 18.513 -24.045 1.00 23.89 454 ASN A O 1
ATOM 1868 N N . LEU A 1 252 ? -4.691 16.352 -23.660 1.00 22.47 455 LEU A N 1
ATOM 1869 C CA . LEU A 1 252 ? -3.846 16.196 -22.489 1.00 22.05 455 LEU A CA 1
ATOM 1870 C C . LEU A 1 252 ? -2.724 15.225 -22.789 1.00 23.13 455 LEU A C 1
ATOM 1871 O O . LEU A 1 252 ? -2.948 14.170 -23.375 1.00 24.11 455 LEU A O 1
ATOM 1876 N N . LYS A 1 253 ? -1.513 15.550 -22.361 1.00 23.89 456 LYS A N 1
ATOM 1877 C CA . LYS A 1 253 ? -0.389 14.646 -22.521 1.00 24.64 456 LYS A CA 1
ATOM 1878 C C . LYS A 1 253 ? 0.067 14.237 -21.131 1.00 23.87 456 LYS A C 1
ATOM 1879 O O . LYS A 1 253 ? 0.620 15.055 -20.384 1.00 24.04 456 LYS A O 1
ATOM 1885 N N . GLU A 1 254 ? -0.170 12.984 -20.756 1.00 23.59 457 GLU A N 1
ATOM 1886 C CA . GLU A 1 254 ? 0.246 12.529 -19.420 1.00 23.16 457 GLU A CA 1
ATOM 1887 C C . GLU A 1 254 ? 1.762 12.605 -19.254 1.00 22.63 457 GLU A C 1
ATOM 1888 O O . GLU A 1 254 ? 2.531 12.189 -20.135 1.00 22.33 457 GLU A O 1
ATOM 1894 N N . VAL A 1 255 ? 2.161 13.113 -18.100 1.00 21.71 458 VAL A N 1
ATOM 1895 C CA . VAL A 1 255 ? 3.542 13.268 -17.739 1.00 20.87 458 VAL A CA 1
ATOM 1896 C C . VAL A 1 255 ? 3.770 12.779 -16.321 1.00 22.03 458 VAL A C 1
ATOM 1897 O O . VAL A 1 255 ? 4.802 13.078 -15.724 1.00 22.90 458 VAL A O 1
ATOM 1901 N N . THR A 1 256 ? 2.832 12.013 -15.785 1.00 22.86 459 THR A N 1
ATOM 1902 C CA . THR A 1 256 ? 2.980 11.415 -14.455 1.00 24.70 459 THR A CA 1
ATOM 1903 C C . THR A 1 256 ? 4.362 10.766 -14.194 1.00 26.46 459 THR A C 1
ATOM 1904 O O . THR A 1 256 ? 4.964 10.949 -13.117 1.00 27.12 459 THR A O 1
ATOM 1908 N N . ASP A 1 257 ? 4.854 10.001 -15.155 1.00 28.10 460 ASP A N 1
ATOM 1909 C CA . ASP A 1 257 ? 6.113 9.280 -14.961 1.00 30.58 460 ASP A CA 1
ATOM 1910 C C . ASP A 1 257 ? 7.244 10.239 -14.728 1.00 30.68 460 ASP A C 1
ATOM 1911 O O . ASP A 1 257 ? 8.071 10.005 -13.857 1.00 29.81 460 ASP A O 1
ATOM 1916 N N . GLN A 1 258 ? 7.246 11.338 -15.487 1.00 31.37 461 GLN A N 1
ATOM 1917 C CA . GLN A 1 258 ? 8.263 12.370 -15.333 1.00 32.49 461 GLN A CA 1
ATOM 1918 C C . GLN A 1 258 ? 8.193 13.041 -14.008 1.00 31.40 461 GLN A C 1
ATOM 1919 O O . GLN A 1 258 ? 9.090 13.809 -13.701 1.00 31.94 461 GLN A O 1
ATOM 1925 N N . PHE A 1 259 ? 7.138 12.785 -13.228 1.00 31.21 462 PHE A N 1
ATOM 1926 C CA . PHE A 1 259 ? 7.006 13.402 -11.891 1.00 31.22 462 PHE A CA 1
ATOM 1927 C C . PHE A 1 259 ? 7.242 12.447 -10.764 1.00 32.47 462 PHE A C 1
ATOM 1928 O O . PHE A 1 259 ? 7.150 12.825 -9.599 1.00 32.86 462 PHE A O 1
ATOM 1936 N N . LYS A 1 260 ? 7.578 11.209 -11.102 1.00 34.19 463 LYS A N 1
ATOM 1937 C CA . LYS A 1 260 ? 7.796 10.187 -10.087 1.00 35.58 463 LYS A CA 1
ATOM 1938 C C . LYS A 1 260 ? 8.740 10.672 -8.989 1.00 36.41 463 LYS A C 1
ATOM 1939 O O . LYS A 1 260 ? 8.550 10.321 -7.830 1.00 37.44 463 LYS A O 1
ATOM 1941 N N . ASN A 1 261 ? 9.726 11.505 -9.319 1.00 37.45 464 ASN A N 1
ATOM 1942 C CA . ASN A 1 261 ? 10.579 12.037 -8.263 1.00 38.85 464 ASN A CA 1
ATOM 1943 C C . ASN A 1 261 ? 10.400 13.502 -7.868 1.00 38.88 464 ASN A C 1
ATOM 1944 O O . ASN A 1 261 ? 11.124 14.014 -6.982 1.00 38.96 464 ASN A O 1
ATOM 1949 N N . ARG A 1 262 ? 9.383 14.141 -8.469 1.00 37.47 465 ARG A N 1
ATOM 1950 C CA . ARG A 1 262 ? 9.026 15.519 -8.172 1.00 36.46 465 ARG A CA 1
ATOM 1951 C C . ARG A 1 262 ? 7.811 15.645 -7.216 1.00 34.69 465 ARG A C 1
ATOM 1952 O O . ARG A 1 262 ? 7.211 16.715 -7.088 1.00 34.14 465 ARG A O 1
ATOM 1960 N N . ILE A 1 263 ? 7.454 14.543 -6.554 1.00 32.82 466 ILE A N 1
ATOM 1961 C CA . ILE A 1 263 ? 6.314 14.502 -5.629 1.00 29.90 466 ILE A CA 1
ATOM 1962 C C . ILE A 1 263 ? 6.777 14.004 -4.289 1.00 28.97 466 ILE A C 1
ATOM 1963 O O . ILE A 1 263 ? 7.353 12.931 -4.212 1.00 28.88 466 ILE A O 1
ATOM 1968 N N . TYR A 1 264 ? 6.490 14.772 -3.249 1.00 28.06 467 TYR A N 1
ATOM 1969 C CA . TYR A 1 264 ? 7.003 14.531 -1.923 1.00 28.42 467 TYR A CA 1
ATOM 1970 C C . TYR A 1 264 ? 5.889 14.567 -0.896 1.00 28.89 467 TYR A C 1
ATOM 1971 O O . TYR A 1 264 ? 4.937 15.343 -1.023 1.00 29.37 467 TYR A O 1
ATOM 1980 N N . TYR A 1 265 ? 6.023 13.750 0.139 1.00 28.79 468 TYR A N 1
ATOM 1981 C CA . TYR A 1 265 ? 5.087 13.763 1.212 1.00 29.60 468 TYR A CA 1
ATOM 1982 C C . TYR A 1 265 ? 5.849 14.178 2.461 1.00 31.93 468 TYR A C 1
ATOM 1983 O O . TYR A 1 265 ? 6.064 13.385 3.372 1.00 33.60 468 TYR A O 1
ATOM 1992 N N . GLU A 1 266 ? 6.253 15.439 2.499 1.00 33.39 469 GLU A N 1
ATOM 1993 C CA . GLU A 1 266 ? 7.098 15.936 3.589 1.00 35.43 469 GLU A CA 1
ATOM 1994 C C . GLU A 1 266 ? 6.306 16.381 4.828 1.00 34.26 469 GLU A C 1
ATOM 1995 O O . GLU A 1 266 ? 6.845 16.350 5.920 1.00 35.03 469 GLU A O 1
ATOM 2001 N N . HIS A 1 267 ? 5.037 16.763 4.668 1.00 33.44 470 HIS A N 1
ATOM 2002 C CA . HIS A 1 267 ? 4.234 17.308 5.772 1.00 32.44 470 HIS A CA 1
ATOM 2003 C C . HIS A 1 267 ? 2.889 16.586 5.995 1.00 31.78 470 HIS A C 1
ATOM 2004 O O . HIS A 1 267 ? 2.312 16.068 5.088 1.00 31.34 470 HIS A O 1
ATOM 2011 N N . PRO A 1 268 ? 2.365 16.582 7.220 1.00 32.03 471 PRO A N 1
ATOM 2012 C CA . PRO A 1 268 ? 1.150 15.807 7.453 1.00 31.32 471 PRO A CA 1
ATOM 2013 C C . PRO A 1 268 ? -0.007 16.288 6.606 1.00 29.97 471 PRO A C 1
ATOM 2014 O O . PRO A 1 268 ? -0.355 17.473 6.636 1.00 30.71 471 PRO A O 1
ATOM 2018 N N . ASN A 1 269 ? -0.604 15.361 5.874 1.00 28.03 472 ASN A N 1
ATOM 2019 C CA . ASN A 1 269 ? -1.793 15.645 5.107 1.00 26.00 472 ASN A CA 1
ATOM 2020 C C . ASN A 1 269 ? -1.516 16.618 3.947 1.00 24.41 472 ASN A C 1
ATOM 2021 O O . ASN A 1 269 ? -2.387 17.392 3.530 1.00 23.93 472 ASN A O 1
ATOM 2026 N N . VAL A 1 270 ? -0.305 16.560 3.401 1.00 22.57 473 VAL A N 1
ATOM 2027 C CA . VAL A 1 270 ? 0.042 17.423 2.283 1.00 20.93 473 VAL A CA 1
ATOM 2028 C C . VAL A 1 270 ? 0.913 16.697 1.243 1.00 21.61 473 VAL A C 1
ATOM 2029 O O . VAL A 1 270 ? 1.924 16.074 1.575 1.00 21.33 473 VAL A O 1
ATOM 2033 N N . ALA A 1 271 ? 0.526 16.816 -0.022 1.00 21.41 474 ALA A N 1
ATOM 2034 C CA . ALA A 1 271 ? 1.341 16.357 -1.140 1.00 21.34 474 ALA A CA 1
ATOM 2035 C C . ALA A 1 271 ? 2.000 17.575 -1.758 1.00 21.33 474 ALA A C 1
ATOM 2036 O O . ALA A 1 271 ? 1.315 18.545 -2.084 1.00 22.53 474 ALA A O 1
ATOM 2038 N N . SER A 1 272 ? 3.318 17.533 -1.917 1.00 20.96 475 SER A N 1
ATOM 2039 C CA . SER A 1 272 ? 4.078 18.674 -2.426 1.00 20.10 475 SER A CA 1
ATOM 2040 C C . SER A 1 272 ? 4.587 18.307 -3.777 1.00 20.54 475 SER A C 1
ATOM 2041 O O . SER A 1 272 ? 5.192 17.242 -3.959 1.00 20.88 475 SER A O 1
ATOM 2044 N N . ILE A 1 273 ? 4.339 19.157 -4.761 1.00 20.65 476 ILE A N 1
ATOM 2045 C CA . ILE A 1 273 ? 4.771 18.809 -6.112 1.00 20.44 476 ILE A CA 1
ATOM 2046 C C . ILE A 1 273 ? 5.661 19.875 -6.661 1.00 21.96 476 ILE A C 1
ATOM 2047 O O . ILE A 1 273 ? 5.308 21.047 -6.644 1.00 23.44 476 ILE A O 1
ATOM 2052 N N . LYS A 1 274 ? 6.805 19.468 -7.187 1.00 23.32 477 LYS A N 1
ATOM 2053 C CA . LYS A 1 274 ? 7.785 20.416 -7.685 1.00 24.39 477 LYS A CA 1
ATOM 2054 C C . LYS A 1 274 ? 7.584 20.530 -9.165 1.00 23.75 477 LYS A C 1
ATOM 2055 O O . LYS A 1 274 ? 8.039 19.669 -9.934 1.00 24.33 477 LYS A O 1
ATOM 2061 N N . PHE A 1 275 ? 6.863 21.570 -9.571 1.00 22.96 478 PHE A N 1
ATOM 2062 C CA . PHE A 1 275 ? 6.701 21.852 -11.002 1.00 22.19 478 PHE A CA 1
ATOM 2063 C C . PHE A 1 275 ? 7.901 22.511 -11.673 1.00 22.43 478 PHE A C 1
ATOM 2064 O O . PHE A 1 275 ? 8.134 22.297 -12.854 1.00 22.77 478 PHE A O 1
ATOM 2072 N N . GLY A 1 276 ? 8.651 23.323 -10.938 1.00 23.05 479 GLY A N 1
ATOM 2073 C CA . GLY A 1 276 ? 9.810 24.026 -11.518 1.00 24.05 479 GLY A CA 1
ATOM 2074 C C . GLY A 1 276 ? 9.454 25.187 -12.431 1.00 25.25 479 GLY A C 1
ATOM 2075 O O . GLY A 1 276 ? 8.437 25.862 -12.239 1.00 26.72 479 GLY A O 1
ATOM 2076 N N . ASP A 1 277 ? 10.281 25.429 -13.436 1.00 25.85 480 ASP A N 1
ATOM 2077 C CA . ASP A 1 277 ? 9.996 26.466 -14.409 1.00 26.26 480 ASP A CA 1
ATOM 2078 C C . ASP A 1 277 ? 9.033 25.948 -15.415 1.00 26.12 480 ASP A C 1
ATOM 2079 O O . ASP A 1 277 ? 9.347 24.998 -16.070 1.00 26.87 480 ASP A O 1
ATOM 2084 N N . ILE A 1 278 ? 7.869 26.581 -15.565 1.00 26.59 481 ILE A N 1
ATOM 2085 C CA . ILE A 1 278 ? 6.816 26.065 -16.459 1.00 26.80 481 ILE A CA 1
ATOM 2086 C C . ILE A 1 278 ? 6.266 27.148 -17.373 1.00 27.02 481 ILE A C 1
ATOM 2087 O O . ILE A 1 278 ? 6.343 28.333 -17.060 1.00 27.49 481 ILE A O 1
ATOM 2092 N N . THR A 1 279 ? 5.709 26.730 -18.504 1.00 26.74 482 THR A N 1
ATOM 2093 C CA . THR A 1 279 ? 5.064 27.659 -19.424 1.00 26.25 482 THR A CA 1
ATOM 2094 C C . THR A 1 279 ? 3.742 27.089 -19.896 1.00 25.55 482 THR A C 1
ATOM 2095 O O . THR A 1 279 ? 3.169 27.606 -20.836 1.00 26.20 482 THR A O 1
ATOM 2099 N N . LYS A 1 280 ? 3.261 26.028 -19.245 1.00 24.72 483 LYS A N 1
ATOM 2100 C CA . LYS A 1 280 ? 2.060 25.330 -19.680 1.00 23.19 483 LYS A CA 1
ATOM 2101 C C . LYS A 1 280 ? 1.058 25.253 -18.542 1.00 21.82 483 LYS A C 1
ATOM 2102 O O . LYS A 1 280 ? 1.384 25.531 -17.378 1.00 20.54 483 LYS A O 1
ATOM 2108 N N . THR A 1 281 ? -0.181 24.899 -18.884 1.00 20.51 484 THR A N 1
ATOM 2109 C CA . THR A 1 281 ? -1.194 24.609 -17.882 1.00 19.56 484 THR A CA 1
ATOM 2110 C C . THR A 1 281 ? -1.149 23.114 -17.649 1.00 19.02 484 THR A C 1
ATOM 2111 O O . THR A 1 281 ? -0.996 22.364 -18.600 1.00 19.11 484 THR A O 1
ATOM 2115 N N . TYR A 1 282 ? -1.286 22.684 -16.404 1.00 18.65 485 TYR A N 1
ATOM 2116 C CA . TYR A 1 282 ? -1.340 21.259 -16.089 1.00 18.44 485 TYR A CA 1
ATOM 2117 C C . TYR A 1 282 ? -2.636 20.881 -15.416 1.00 17.97 485 TYR A C 1
ATOM 2118 O O . TYR A 1 282 ? -3.221 21.673 -14.690 1.00 18.25 485 TYR A O 1
ATOM 2127 N N . VAL A 1 283 ? -3.045 19.638 -15.621 1.00 17.68 486 VAL A N 1
ATOM 2128 C CA . VAL A 1 283 ? -4.181 19.070 -14.929 1.00 17.14 486 VAL A CA 1
ATOM 2129 C C . VAL A 1 283 ? -3.621 18.020 -13.968 1.00 17.67 486 VAL A C 1
ATOM 2130 O O . VAL A 1 283 ? -2.857 17.143 -14.378 1.00 17.50 486 VAL A O 1
ATOM 2134 N N . VAL A 1 284 ? -3.947 18.153 -12.691 1.00 17.45 487 VAL A N 1
ATOM 2135 C CA . VAL A 1 284 ? -3.598 17.143 -11.706 1.00 17.54 487 VAL A CA 1
ATOM 2136 C C . VAL A 1 284 ? -4.881 16.440 -11.277 1.00 18.08 487 VAL A C 1
ATOM 2137 O O . VAL A 1 284 ? -5.766 17.071 -10.691 1.00 17.99 487 VAL A O 1
ATOM 2141 N N . LEU A 1 285 ? -5.002 15.154 -11.629 1.00 17.86 488 LEU A N 1
ATOM 2142 C CA . LEU A 1 285 ? -6.128 14.345 -11.191 1.00 17.20 488 LEU A CA 1
ATOM 2143 C C . LEU A 1 285 ? -5.781 13.644 -9.909 1.00 17.31 488 LEU A C 1
ATOM 2144 O O . LEU A 1 285 ? -4.810 12.893 -9.846 1.00 16.83 488 LEU A O 1
ATOM 2149 N N . VAL A 1 286 ? -6.590 13.904 -8.888 1.00 17.46 489 VAL A N 1
ATOM 2150 C CA . VAL A 1 286 ? -6.353 13.393 -7.574 1.00 18.08 489 VAL A CA 1
ATOM 2151 C C . VAL A 1 286 ? -7.354 12.294 -7.244 1.00 19.17 489 VAL A C 1
ATOM 2152 O O . VAL A 1 286 ? -8.546 12.461 -7.448 1.00 19.94 489 VAL A O 1
ATOM 2156 N N . GLU A 1 287 ? -6.874 11.188 -6.692 1.00 20.21 490 GLU A N 1
ATOM 2157 C CA . GLU A 1 287 ? -7.748 10.167 -6.140 1.00 21.19 490 GLU A CA 1
ATOM 2158 C C . GLU A 1 287 ? -7.381 9.988 -4.687 1.00 20.40 490 GLU A C 1
ATOM 2159 O O . GLU A 1 287 ? -6.295 9.523 -4.369 1.00 20.97 490 GLU A O 1
ATOM 2165 N N . GLY A 1 288 ? -8.278 10.367 -3.796 1.00 20.02 491 GLY A N 1
ATOM 2166 C CA . GLY A 1 288 ? -7.929 10.450 -2.388 1.00 19.43 491 GLY A CA 1
ATOM 2167 C C . GLY A 1 288 ? -8.800 9.582 -1.523 1.00 20.03 491 GLY A C 1
ATOM 2168 O O . GLY A 1 288 ? -9.656 8.800 -2.025 1.00 20.64 491 GLY A O 1
ATOM 2169 N N . HIS A 1 289 ? -8.598 9.716 -0.222 1.00 19.47 492 HIS A N 1
ATOM 2170 C CA . HIS A 1 289 ? -9.452 9.055 0.770 1.00 20.01 492 HIS A CA 1
ATOM 2171 C C . HIS A 1 289 ? -9.719 10.049 1.866 1.00 20.33 492 HIS A C 1
ATOM 2172 O O . HIS A 1 289 ? -8.959 11.006 2.016 1.00 21.20 492 HIS A O 1
ATOM 2179 N N . TYR A 1 290 ? -10.781 9.820 2.637 1.00 20.26 493 TYR A N 1
ATOM 2180 C CA . TYR A 1 290 ? -11.076 10.638 3.796 1.00 20.30 493 TYR A CA 1
ATOM 2181 C C . TYR A 1 290 ? -11.338 9.685 4.959 1.00 20.99 493 TYR A C 1
ATOM 2182 O O . TYR A 1 290 ? -11.612 8.507 4.727 1.00 20.94 493 TYR A O 1
ATOM 2191 N N . ASP A 1 291 ? -11.230 10.182 6.193 1.00 21.32 494 ASP A N 1
ATOM 2192 C CA . ASP A 1 291 ? -11.278 9.342 7.386 1.00 21.85 494 ASP A CA 1
ATOM 2193 C C . ASP A 1 291 ? -12.721 9.111 7.850 1.00 23.58 494 ASP A C 1
ATOM 2194 O O . ASP A 1 291 ? -13.658 9.515 7.151 1.00 23.96 494 ASP A O 1
ATOM 2199 N N . ASN A 1 292 ? -12.897 8.475 9.017 1.00 25.11 495 ASN A N 1
ATOM 2200 C CA . ASN A 1 292 ? -14.226 8.138 9.546 1.00 26.85 495 ASN A CA 1
ATOM 2201 C C . ASN A 1 292 ? -14.764 9.012 10.672 1.00 27.34 495 ASN A C 1
ATOM 2202 O O . ASN A 1 292 ? -15.628 8.569 11.432 1.00 27.60 495 ASN A O 1
ATOM 2207 N N . THR A 1 293 ? -14.270 10.239 10.783 1.00 28.15 496 THR A N 1
ATOM 2208 C CA . THR A 1 293 ? -14.661 11.121 11.880 1.00 28.76 496 THR A CA 1
ATOM 2209 C C . THR A 1 293 ? -16.018 11.789 11.645 1.00 30.09 496 THR A C 1
ATOM 2210 O O . THR A 1 293 ? -16.627 12.321 12.590 1.00 30.50 496 THR A O 1
ATOM 2214 N N . GLY A 1 294 ? -16.482 11.781 10.393 1.00 30.33 497 GLY A N 1
ATOM 2215 C CA . GLY A 1 294 ? -17.748 12.415 10.049 1.00 31.12 497 GLY A CA 1
ATOM 2216 C C . GLY A 1 294 ? -17.586 13.877 9.680 1.00 32.09 497 GLY A C 1
ATOM 2217 O O . GLY A 1 294 ? -18.569 14.546 9.322 1.00 32.76 497 GLY A O 1
ATOM 2218 N N . LYS A 1 295 ? -16.344 14.361 9.746 1.00 31.79 498 LYS A N 1
ATOM 2219 C CA . LYS A 1 295 ? -16.005 15.724 9.397 1.00 31.68 498 LYS A CA 1
ATOM 2220 C C . LYS A 1 295 ? -16.079 16.000 7.916 1.00 30.92 498 LYS A C 1
ATOM 2221 O O . LYS A 1 295 ? -15.858 15.114 7.078 1.00 31.19 498 LYS A O 1
ATOM 2227 N N . ASN A 1 296 ? -16.378 17.248 7.588 1.00 29.65 499 ASN A N 1
ATOM 2228 C CA . ASN A 1 296 ? -16.381 17.654 6.202 1.00 28.93 499 ASN A CA 1
ATOM 2229 C C . ASN A 1 296 ? -15.033 17.382 5.585 1.00 27.81 499 ASN A C 1
ATOM 2230 O O . ASN A 1 296 ? -14.001 17.474 6.246 1.00 27.67 499 ASN A O 1
ATOM 2235 N N . LEU A 1 297 ? -15.050 17.070 4.303 1.00 26.99 500 LEU A N 1
ATOM 2236 C CA . LEU A 1 297 ? -13.834 16.970 3.533 1.00 26.36 500 LEU A CA 1
ATOM 2237 C C . LEU A 1 297 ? -13.488 18.373 3.017 1.00 26.11 500 LEU A C 1
ATOM 2238 O O . LEU A 1 297 ? -14.150 18.894 2.121 1.00 26.13 500 LEU A O 1
ATOM 2243 N N . LYS A 1 298 ? -12.460 18.976 3.605 1.00 25.74 501 LYS A N 1
ATOM 2244 C CA . LYS A 1 298 ? -12.028 20.324 3.263 1.00 25.81 501 LYS A CA 1
ATOM 2245 C C . LYS A 1 298 ? -10.675 20.181 2.647 1.00 25.36 501 LYS A C 1
ATOM 2246 O O . LYS A 1 298 ? -9.827 19.452 3.172 1.00 26.00 501 LYS A O 1
ATOM 2252 N N . THR A 1 299 ? -10.438 20.844 1.528 1.00 24.49 502 THR A N 1
ATOM 2253 C CA . THR A 1 299 ? -9.104 20.745 0.960 1.00 23.48 502 THR A CA 1
ATOM 2254 C C . THR A 1 299 ? -8.618 22.126 0.627 1.00 23.29 502 THR A C 1
ATOM 2255 O O . THR A 1 299 ? -9.383 23.091 0.633 1.00 23.84 502 THR A O 1
ATOM 2259 N N . GLN A 1 300 ? -7.346 22.217 0.296 1.00 22.37 503 GLN A N 1
ATOM 2260 C CA . GLN A 1 300 ? -6.783 23.482 -0.058 1.00 21.89 503 GLN A CA 1
ATOM 2261 C C . GLN A 1 300 ? -5.637 23.166 -0.980 1.00 21.02 503 GLN A C 1
ATOM 2262 O O . GLN A 1 300 ? -4.815 22.316 -0.651 1.00 21.67 503 GLN A O 1
ATOM 2268 N N . VAL A 1 301 ? -5.581 23.847 -2.121 1.00 19.83 504 VAL A N 1
ATOM 2269 C CA . VAL A 1 301 ? -4.438 23.729 -3.020 1.00 18.44 504 VAL A CA 1
ATOM 2270 C C . VAL A 1 301 ? -3.754 25.080 -3.119 1.00 19.06 504 VAL A C 1
ATOM 2271 O O . VAL A 1 301 ? -4.403 26.135 -3.170 1.00 18.30 504 VAL A O 1
ATOM 2275 N N . ILE A 1 302 ? -2.423 25.032 -3.099 1.00 19.58 505 ILE A N 1
ATOM 2276 C CA . ILE A 1 302 ? -1.589 26.221 -3.063 1.00 18.59 505 ILE A CA 1
ATOM 2277 C C . ILE A 1 302 ? -0.526 26.163 -4.148 1.00 18.59 505 ILE A C 1
ATOM 2278 O O . ILE A 1 302 ? 0.120 25.150 -4.320 1.00 18.36 505 ILE A O 1
ATOM 2283 N N . GLN A 1 303 ? -0.357 27.259 -4.880 1.00 18.42 506 GLN A N 1
ATOM 2284 C CA . GLN A 1 303 ? 0.749 27.371 -5.808 1.00 17.71 506 GLN A CA 1
ATOM 2285 C C . GLN A 1 303 ? 1.588 28.585 -5.390 1.00 18.66 506 GLN A C 1
ATOM 2286 O O . GLN A 1 303 ? 1.024 29.639 -5.044 1.00 18.85 506 GLN A O 1
ATOM 2292 N N . GLU A 1 304 ? 2.914 28.415 -5.387 1.00 18.75 507 GLU A N 1
ATOM 2293 C CA . GLU A 1 304 ? 3.831 29.503 -5.155 1.00 20.13 507 GLU A CA 1
ATOM 2294 C C . GLU A 1 304 ? 4.903 29.429 -6.191 1.00 21.11 507 GLU A C 1
ATOM 2295 O O . GLU A 1 304 ? 5.231 28.350 -6.679 1.00 22.52 507 GLU A O 1
ATOM 2301 N N . ASN A 1 305 ? 5.442 30.584 -6.548 1.00 21.82 508 ASN A N 1
ATOM 2302 C CA . ASN A 1 305 ? 6.456 30.648 -7.565 1.00 22.16 508 ASN A CA 1
ATOM 2303 C C . ASN A 1 305 ? 7.094 32.031 -7.585 1.00 22.89 508 ASN A C 1
ATOM 2304 O O . ASN A 1 305 ? 6.762 32.903 -6.766 1.00 22.52 508 ASN A O 1
ATOM 2309 N N . VAL A 1 306 ? 8.046 32.205 -8.487 1.00 23.45 509 VAL A N 1
ATOM 2310 C CA . VAL A 1 306 ? 8.733 33.466 -8.668 1.00 24.55 509 VAL A CA 1
ATOM 2311 C C . VAL A 1 306 ? 8.692 33.795 -10.147 1.00 26.56 509 VAL A C 1
ATOM 2312 O O . VAL A 1 306 ? 8.160 33.009 -10.953 1.00 26.37 509 VAL A O 1
ATOM 2316 N N . ASP A 1 307 ? 9.241 34.956 -10.502 1.00 29.09 510 ASP A N 1
ATOM 2317 C CA . ASP A 1 307 ? 9.402 35.345 -11.904 1.00 31.87 510 ASP A CA 1
ATOM 2318 C C . ASP A 1 307 ? 10.553 34.522 -12.464 1.00 33.08 510 ASP A C 1
ATOM 2319 O O . ASP A 1 307 ? 11.624 34.480 -11.876 1.00 32.74 510 ASP A O 1
ATOM 2324 N N . PRO A 1 308 ? 10.335 33.857 -13.601 1.00 35.21 511 PRO A N 1
ATOM 2325 C CA . PRO A 1 308 ? 11.368 32.956 -14.143 1.00 36.97 511 PRO A CA 1
ATOM 2326 C C . PRO A 1 308 ? 12.614 33.711 -14.638 1.00 38.77 511 PRO A C 1
ATOM 2327 O O . PRO A 1 308 ? 13.679 33.108 -14.769 1.00 39.43 511 PRO A O 1
ATOM 2331 N N . VAL A 1 309 ? 12.472 35.009 -14.919 1.00 40.23 512 VAL A N 1
ATOM 2332 C CA . VAL A 1 309 ? 13.597 35.815 -15.401 1.00 41.60 512 VAL A CA 1
ATOM 2333 C C . VAL A 1 309 ? 14.475 36.325 -14.246 1.00 41.64 512 VAL A C 1
ATOM 2334 O O . VAL A 1 309 ? 15.683 36.068 -14.227 1.00 41.59 512 VAL A O 1
ATOM 2338 N N . THR A 1 310 ? 13.849 37.002 -13.278 1.00 41.77 513 THR A N 1
ATOM 2339 C CA . THR A 1 310 ? 14.544 37.681 -12.186 1.00 41.75 513 THR A CA 1
ATOM 2340 C C . THR A 1 310 ? 14.599 36.873 -10.883 1.00 41.94 513 THR A C 1
ATOM 2341 O O . THR A 1 310 ? 15.276 37.284 -9.922 1.00 42.31 513 THR A O 1
ATOM 2345 N N . ASN A 1 311 ? 13.853 35.772 -10.810 1.00 41.39 514 ASN A N 1
ATOM 2346 C CA . ASN A 1 311 ? 13.688 35.025 -9.547 1.00 41.49 514 ASN A CA 1
ATOM 2347 C C . ASN A 1 311 ? 13.276 35.874 -8.345 1.00 40.46 514 ASN A C 1
ATOM 2348 O O . ASN A 1 311 ? 13.680 35.616 -7.228 1.00 41.24 514 ASN A O 1
ATOM 2353 N N . ARG A 1 312 ? 12.469 36.885 -8.604 1.00 39.40 515 ARG A N 1
ATOM 2354 C CA . ARG A 1 312 ? 11.957 37.797 -7.598 1.00 38.78 515 ARG A CA 1
ATOM 2355 C C . ARG A 1 312 ? 10.466 37.880 -7.933 1.00 37.65 515 ARG A C 1
ATOM 2356 O O . ARG A 1 312 ? 9.996 37.102 -8.765 1.00 37.77 515 ARG A O 1
ATOM 2358 N N . ASP A 1 313 ? 9.722 38.797 -7.315 1.00 36.03 516 ASP A N 1
ATOM 2359 C CA . ASP A 1 313 ? 8.273 38.893 -7.563 1.00 34.57 516 ASP A CA 1
ATOM 2360 C C . ASP A 1 313 ? 7.543 37.634 -7.097 1.00 32.29 516 ASP A C 1
ATOM 2361 O O . ASP A 1 313 ? 6.652 37.114 -7.764 1.00 32.51 516 ASP A O 1
ATOM 2366 N N . TYR A 1 314 ? 7.957 37.128 -5.950 1.00 29.54 517 TYR A N 1
ATOM 2367 C CA . TYR A 1 314 ? 7.353 35.967 -5.368 1.00 26.69 517 TYR A CA 1
ATOM 2368 C C . TYR A 1 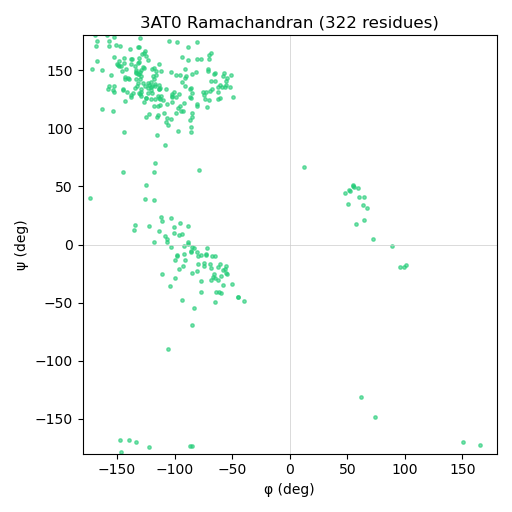314 ? 5.831 36.150 -5.193 1.00 26.14 517 TYR A C 1
ATOM 2369 O O . TYR A 1 314 ? 5.372 37.207 -4.784 1.00 26.62 517 TYR A O 1
ATOM 2378 N N . SER A 1 315 ? 5.049 35.122 -5.517 1.00 24.99 518 SER A N 1
ATOM 2379 C CA . SER A 1 315 ? 3.616 35.133 -5.223 1.00 23.30 518 SER A CA 1
ATOM 2380 C C . SER A 1 315 ? 3.086 33.770 -4.843 1.00 22.44 518 SER A C 1
ATOM 2381 O O . SER A 1 315 ? 3.640 32.739 -5.195 1.00 22.51 518 SER A O 1
ATOM 2384 N N . ILE A 1 316 ? 1.979 33.789 -4.120 1.00 21.75 519 ILE A N 1
ATOM 2385 C CA . ILE A 1 316 ? 1.349 32.598 -3.608 1.00 19.93 519 ILE A CA 1
ATOM 2386 C C . ILE A 1 316 ? -0.181 32.757 -3.758 1.00 20.49 519 ILE A C 1
ATOM 2387 O O . ILE A 1 316 ? -0.743 33.853 -3.571 1.00 19.98 519 ILE A O 1
ATOM 2392 N N . PHE A 1 317 ? -0.843 31.650 -4.100 1.00 20.20 520 PHE A N 1
ATOM 2393 C CA . PHE A 1 317 ? -2.271 31.629 -4.289 1.00 19.48 520 PHE A CA 1
ATOM 2394 C C . PHE A 1 317 ? -2.809 30.318 -3.767 1.00 19.81 520 PHE A C 1
ATOM 2395 O O . PHE A 1 317 ? -2.154 29.267 -3.897 1.00 20.75 520 PHE A O 1
ATOM 2403 N N . GLY A 1 318 ? -3.996 30.374 -3.176 1.00 19.83 521 GLY A N 1
ATOM 2404 C CA . GLY A 1 318 ? -4.623 29.221 -2.552 1.00 20.12 521 GLY A CA 1
ATOM 2405 C C . GLY A 1 318 ? -6.080 29.105 -2.938 1.00 21.13 521 GLY A C 1
ATOM 2406 O O . GLY A 1 318 ? -6.743 30.111 -3.244 1.00 22.11 521 GLY A O 1
ATOM 2407 N N . TRP A 1 319 ? -6.595 27.881 -2.910 1.00 21.09 522 TRP A N 1
ATOM 2408 C CA . TRP A 1 319 ? -7.962 27.617 -3.301 1.00 20.79 522 TRP A CA 1
ATOM 2409 C C . TRP A 1 319 ? -8.575 26.531 -2.424 1.00 20.38 522 TRP A C 1
ATOM 2410 O O . TRP A 1 319 ? -8.047 25.433 -2.326 1.00 20.99 522 TRP A O 1
ATOM 2421 N N . ASN A 1 320 ? -9.688 26.856 -1.794 1.00 20.28 523 ASN A N 1
ATOM 2422 C CA . ASN A 1 320 ? -10.451 25.974 -0.932 1.00 20.43 523 ASN A CA 1
ATOM 2423 C C . ASN A 1 320 ? -11.559 25.163 -1.619 1.00 20.56 523 ASN A C 1
ATOM 2424 O O . ASN A 1 320 ? -12.229 25.659 -2.535 1.00 19.12 523 ASN A O 1
ATOM 2429 N N . ASN A 1 321 ? -11.735 23.916 -1.161 1.00 20.28 524 ASN A N 1
ATOM 2430 C CA . ASN A 1 321 ? -12.856 23.085 -1.553 1.00 21.11 524 ASN A CA 1
ATOM 2431 C C . ASN A 1 321 ? -13.476 22.501 -0.306 1.00 23.01 524 ASN A C 1
ATOM 2432 O O . ASN A 1 321 ? -12.798 22.344 0.701 1.00 23.00 524 ASN A O 1
ATOM 2437 N N . GLU A 1 322 ? -14.744 22.122 -0.400 1.00 26.06 525 GLU A N 1
ATOM 2438 C CA . GLU A 1 322 ? -15.523 21.601 0.725 1.00 30.03 525 GLU A CA 1
ATOM 2439 C C . GLU A 1 322 ? -16.797 21.001 0.187 1.00 31.73 525 GLU A C 1
ATOM 2440 O O . GLU A 1 322 ? -17.521 21.659 -0.538 1.00 32.57 525 GLU A O 1
ATOM 2446 N N A ASN A 1 323 ? -16.898 19.723 0.546 0.50 32.99 526 ASN A N 1
ATOM 2447 N N B ASN A 1 323 ? -17.232 19.779 0.499 0.50 33.65 526 ASN A N 1
ATOM 2448 C CA A ASN A 1 323 ? -17.997 18.831 0.325 0.50 34.20 526 ASN A CA 1
ATOM 2449 C CA B ASN A 1 323 ? -18.481 19.338 -0.244 0.50 35.35 526 ASN A CA 1
ATOM 2450 C C A ASN A 1 323 ? -18.193 18.097 1.644 0.50 34.17 526 ASN A C 1
ATOM 2451 C C B ASN A 1 323 ? -19.887 19.282 0.464 0.50 35.55 526 ASN A C 1
ATOM 2452 O O A ASN A 1 323 ? -17.238 17.966 2.410 0.50 34.99 526 ASN A O 1
ATOM 2453 O O B ASN A 1 323 ? -19.982 18.787 1.597 0.50 36.32 526 ASN A O 1
ATOM 2462 N N A VAL A 1 324 ? -19.431 17.683 1.925 0.50 34.04 527 VAL A N 1
ATOM 2463 N N B VAL A 1 324 ? -20.954 19.750 -0.213 0.50 35.21 527 VAL A N 1
ATOM 2464 C CA A VAL A 1 324 ? -19.775 16.939 3.131 0.50 33.65 527 VAL A CA 1
ATOM 2465 C CA B VAL A 1 324 ? -22.315 19.869 0.384 0.50 35.70 527 VAL A CA 1
ATOM 2466 C C A VAL A 1 324 ? -19.483 15.453 2.889 0.50 33.51 527 VAL A C 1
ATOM 2467 C C B VAL A 1 324 ? -23.440 19.009 -0.246 0.50 36.16 527 VAL A C 1
ATOM 2468 O O A VAL A 1 324 ? -19.637 14.966 1.769 0.50 33.68 527 VAL A O 1
ATOM 2469 O O B VAL A 1 324 ? -23.746 19.139 -1.441 0.50 36.43 527 VAL A O 1
ATOM 2472 N N A VAL A 1 325 ? -19.047 14.745 3.929 0.50 33.18 528 VAL A N 1
ATOM 2473 N N B VAL A 1 325 ? -24.098 18.179 0.574 0.50 36.27 528 VAL A N 1
ATOM 2474 C CA A VAL A 1 325 ? -18.531 13.377 3.786 0.50 32.49 528 VAL A CA 1
ATOM 2475 C CA B VAL A 1 325 ? -25.023 17.161 0.045 0.50 36.64 528 VAL A CA 1
ATOM 2476 C C A VAL A 1 325 ? -19.619 12.325 3.968 0.50 32.42 528 VAL A C 1
ATOM 2477 C C B VAL A 1 325 ? -26.422 17.699 -0.301 0.50 36.90 528 VAL A C 1
ATOM 2478 O O A VAL A 1 325 ? -20.596 12.537 4.685 0.50 32.32 528 VAL A O 1
ATOM 2479 O O B VAL A 1 325 ? -27.031 18.413 0.501 0.50 37.27 528 VAL A O 1
ATOM 2482 N N . TRP B 2 3 ? -3.939 32.087 -0.233 1.00 57.39 335 TRP B N 1
ATOM 2483 C CA . TRP B 2 3 ? -4.220 30.850 0.546 1.00 57.62 335 TRP B CA 1
ATOM 2484 C C . TRP B 2 3 ? -5.716 30.599 0.789 1.00 58.04 335 TRP B C 1
ATOM 2485 O O . TRP B 2 3 ? -6.057 29.820 1.671 1.00 58.71 335 TRP B O 1
ATOM 2486 N N . ASN B 2 4 ? -6.631 31.209 0.018 1.00 58.02 336 ASN B N 1
ATOM 2487 C CA . ASN B 2 4 ? -8.034 31.287 0.488 1.00 57.56 336 ASN B CA 1
ATOM 2488 C C . ASN B 2 4 ? -9.154 31.860 -0.447 1.00 56.91 336 ASN B C 1
ATOM 2489 O O . ASN B 2 4 ? -10.044 32.597 0.029 1.00 57.42 336 ASN B O 1
ATOM 2494 N N . SER B 2 5 ? -9.160 31.559 -1.741 1.00 55.44 337 SER B N 1
ATOM 2495 C CA . SER B 2 5 ? -10.425 31.753 -2.487 1.00 53.94 337 SER B CA 1
ATOM 2496 C C . SER B 2 5 ? -11.123 30.398 -2.575 1.00 52.75 337 SER B C 1
ATOM 2497 O O . SER B 2 5 ? -10.579 29.416 -2.116 1.00 51.98 337 SER B O 1
ATOM 2500 N N . GLY B 2 6 ? -12.330 30.311 -3.100 1.00 52.07 338 GLY B N 1
ATOM 2501 C CA . GLY B 2 6 ? -13.042 29.043 -2.918 1.00 51.93 338 GLY B CA 1
ATOM 2502 C C . GLY B 2 6 ? -14.016 28.514 -3.950 1.00 51.59 338 GLY B C 1
ATOM 2503 O O . GLY B 2 6 ? -14.602 29.258 -4.714 1.00 51.74 338 GLY B O 1
ATOM 2504 N N . SER B 2 7 ? -14.238 27.206 -3.902 1.00 51.68 339 SER B N 1
ATOM 2505 C CA . SER B 2 7 ? -15.052 26.489 -4.878 1.00 51.30 339 SER B CA 1
ATOM 2506 C C . SER B 2 7 ? -15.792 25.370 -4.142 1.00 51.29 339 SER B C 1
ATOM 2507 O O . SER B 2 7 ? -15.184 24.646 -3.345 1.00 50.88 339 SER B O 1
ATOM 2510 N N . SER B 2 8 ? -17.100 25.211 -4.394 1.00 51.58 340 SER B N 1
ATOM 2511 C CA . SER B 2 8 ? -17.824 24.079 -3.777 1.00 51.43 340 SER B CA 1
ATOM 2512 C C . SER B 2 8 ? -18.716 23.218 -4.696 1.00 51.45 340 SER B C 1
ATOM 2513 O O . SER B 2 8 ? -19.322 23.693 -5.672 1.00 50.91 340 SER B O 1
ATOM 2516 N N . GLY B 2 9 ? -18.772 21.930 -4.351 1.00 51.27 341 GLY B N 1
ATOM 2517 C CA . GLY B 2 9 ? -19.589 20.969 -5.071 1.00 51.03 341 GLY B CA 1
ATOM 2518 C C . GLY B 2 9 ? -20.852 20.570 -4.319 1.00 50.31 341 GLY B C 1
ATOM 2519 O O . GLY B 2 9 ? -21.079 20.959 -3.160 1.00 50.46 341 GLY B O 1
ATOM 2520 N N . THR B 2 10 ? -21.670 19.780 -4.995 1.00 49.46 342 THR B N 1
ATOM 2521 C CA . THR B 2 10 ? -22.965 19.346 -4.469 1.00 49.13 342 THR B CA 1
ATOM 2522 C C . THR B 2 10 ? -23.423 18.040 -5.144 1.00 48.55 342 THR B C 1
ATOM 2523 O O . THR B 2 10 ? -23.309 17.867 -6.352 1.00 48.47 342 THR B O 1
ATOM 2527 N N . GLY B 2 11 ? -23.924 17.126 -4.339 1.00 48.08 343 GLY B N 1
ATOM 2528 C CA . GLY B 2 11 ? -24.401 15.877 -4.850 1.00 47.91 343 GLY B CA 1
ATOM 2529 C C . GLY B 2 11 ? -25.466 15.313 -3.946 1.00 47.64 343 GLY B C 1
ATOM 2530 O O . GLY B 2 11 ? -25.803 15.909 -2.905 1.00 46.87 343 GLY B O 1
ATOM 2531 N N . SER B 2 12 ? -25.991 14.159 -4.353 1.00 47.58 344 SER B N 1
ATOM 2532 C CA . SER B 2 12 ? -27.024 13.520 -3.585 1.00 48.42 344 SER B CA 1
ATOM 2533 C C . SER B 2 12 ? -26.624 12.166 -3.007 1.00 49.30 344 SER B C 1
ATOM 2534 O O . SER B 2 12 ? -25.884 11.387 -3.598 1.00 49.19 344 SER B O 1
ATOM 2537 N N . THR B 2 13 ? -27.178 11.935 -1.827 1.00 50.50 345 THR B N 1
ATOM 2538 C CA . THR B 2 13 ? -26.965 10.777 -1.009 1.00 51.68 345 THR B CA 1
ATOM 2539 C C . THR B 2 13 ? -28.197 9.831 -1.139 1.00 52.13 345 THR B C 1
ATOM 2540 O O . THR B 2 13 ? -28.212 8.725 -0.589 1.00 52.47 345 THR B O 1
ATOM 2544 N N . GLY B 2 14 ? -29.206 10.259 -1.903 1.00 52.32 346 GLY B N 1
ATOM 2545 C CA . GLY B 2 14 ? -30.415 9.444 -2.116 1.00 52.53 346 GLY B CA 1
ATOM 2546 C C . GLY B 2 14 ? -31.122 9.000 -0.837 1.00 52.38 346 GLY B C 1
ATOM 2547 O O . GLY B 2 14 ? -32.123 9.596 -0.430 1.00 52.32 346 GLY B O 1
#

B-factor: mean 25.8, std 8.11, range [10.08, 60.63]